Protein AF-A0A6A5RNL1-F1 (afdb_monomer)

Organism: NCBI:txid1150837

Solvent-accessible surface area (backbone atoms only — not comparable to full-atom values): 22570 Å² total; per-residue (Å²): 135,86,87,86,89,83,88,90,84,82,86,84,83,85,85,81,80,84,85,85,85,81,89,81,87,86,80,89,82,84,86,82,84,84,81,85,80,88,85,82,86,84,86,87,84,85,87,79,90,78,84,86,82,82,91,78,90,77,77,92,74,89,74,92,70,91,74,84,68,78,73,73,78,74,79,62,90,90,64,90,77,61,62,79,80,38,47,63,61,52,51,50,50,36,36,75,69,64,76,35,95,65,78,63,86,60,52,62,57,52,62,78,54,63,84,75,92,74,92,72,79,64,77,60,40,83,82,78,88,75,91,70,90,69,78,89,55,31,70,41,80,72,85,90,80,59,82,62,56,59,47,48,53,54,53,46,67,78,37,60,72,63,71,74,51,90,74,87,80,81,69,90,81,86,56,68,77,78,77,58,62,51,93,44,66,78,46,89,96,52,78,93,46,73,65,38,36,45,49,23,21,51,41,36,34,69,77,70,64,40,54,74,65,62,21,42,53,52,30,49,51,57,49,49,52,54,53,51,51,51,52,51,51,56,52,51,56,49,53,54,39,44,72,77,67,52,82,79,76,86,47,76,65,58,55,46,52,57,52,49,52,54,51,47,53,55,47,50,55,51,50,52,51,50,52,50,51,50,52,51,50,51,49,52,67,69,57,57,85,75,65,96,80,66,81,87,71,76,74,49,73,67,60,55,53,51,55,54,52,55,53,55,55,58,65,71,71,66,83,83,80,94,70,92,76,86,75,83,84,85,77,135

InterPro domains:
  IPR016939 Small ribosomal subunit protein mS23, fungi [PF13741] (129-277)
  IPR016939 Small ribosomal subunit protein mS23, fungi [PTHR37799] (77-292)

Structure (mmCIF, N/CA/C/O backbone):
data_AF-A0A6A5RNL1-F1
#
_entry.id   AF-A0A6A5RNL1-F1
#
loop_
_atom_site.group_PDB
_atom_site.id
_atom_site.type_symbol
_atom_site.label_atom_id
_atom_site.label_alt_id
_atom_site.label_comp_id
_atom_site.label_asym_id
_atom_site.label_entity_id
_atom_site.label_seq_id
_atom_site.pdbx_PDB_ins_code
_atom_site.Cartn_x
_atom_site.Cartn_y
_atom_site.Cartn_z
_atom_site.occupancy
_atom_site.B_iso_or_equiv
_atom_site.auth_seq_id
_atom_site.auth_comp_id
_atom_site.auth_asym_id
_atom_site.auth_atom_id
_atom_site.pdbx_PDB_model_num
ATOM 1 N N . MET A 1 1 ? 6.894 29.281 -70.931 1.00 40.69 1 MET A N 1
ATOM 2 C CA . MET A 1 1 ? 8.190 29.952 -71.138 1.00 40.69 1 MET A CA 1
ATOM 3 C C . MET A 1 1 ? 8.771 30.253 -69.769 1.00 40.69 1 MET A C 1
ATOM 5 O O . MET A 1 1 ? 8.117 30.938 -69.000 1.00 40.69 1 MET A O 1
ATOM 9 N N . SER A 1 2 ? 9.954 29.693 -69.518 1.00 42.28 2 SER A N 1
ATOM 10 C CA . SER A 1 2 ? 11.001 30.192 -68.614 1.00 42.28 2 SER A CA 1
ATOM 11 C C . SER A 1 2 ? 10.819 30.091 -67.090 1.00 42.28 2 SER A C 1
ATOM 13 O O . SER A 1 2 ? 10.055 30.818 -66.467 1.00 42.28 2 SER A O 1
ATOM 15 N N . ASN A 1 3 ? 11.642 29.186 -66.553 1.00 41.00 3 ASN A N 1
ATOM 16 C CA . ASN A 1 3 ? 12.144 28.979 -65.190 1.00 41.00 3 ASN A CA 1
ATOM 17 C C . ASN A 1 3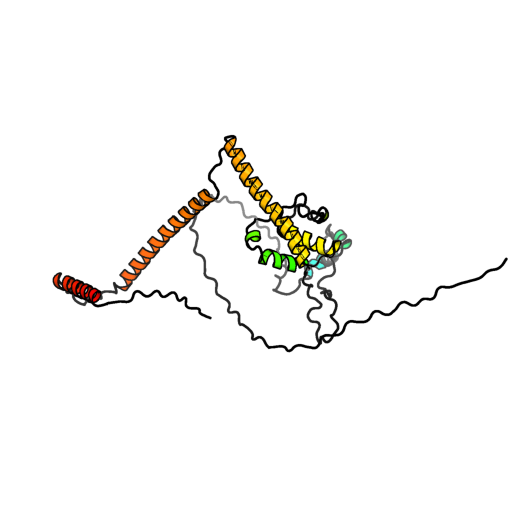 ? 12.496 30.256 -64.405 1.00 41.00 3 ASN A C 1
ATOM 19 O O . ASN A 1 3 ? 12.860 31.256 -65.019 1.00 41.00 3 ASN A O 1
ATOM 23 N N . LEU A 1 4 ? 12.567 30.142 -63.069 1.00 47.94 4 LEU A N 1
ATOM 24 C CA . LEU A 1 4 ? 13.816 30.347 -62.313 1.00 47.94 4 LEU A CA 1
ATOM 25 C C . LEU A 1 4 ? 13.730 29.788 -60.875 1.00 47.94 4 LEU A C 1
ATOM 27 O O . LEU A 1 4 ? 12.738 29.966 -60.172 1.00 47.94 4 LEU A O 1
ATOM 31 N N . ASP A 1 5 ? 14.811 29.098 -60.511 1.00 42.50 5 ASP A N 1
ATOM 32 C CA . ASP A 1 5 ? 15.130 28.390 -59.270 1.00 42.50 5 ASP A CA 1
ATOM 33 C C . ASP A 1 5 ? 15.362 29.289 -58.042 1.00 42.50 5 ASP A C 1
ATOM 35 O O . ASP A 1 5 ? 15.773 30.444 -58.158 1.00 42.50 5 ASP A O 1
ATOM 39 N N . GLY A 1 6 ? 15.235 28.692 -56.849 1.00 44.44 6 GLY A N 1
ATOM 40 C CA . GLY A 1 6 ? 15.730 29.249 -55.588 1.00 44.44 6 GLY A CA 1
ATOM 41 C C . GLY A 1 6 ? 15.724 28.236 -54.434 1.00 44.44 6 GLY A C 1
ATOM 42 O O . GLY A 1 6 ? 14.748 28.135 -53.697 1.00 44.44 6 GLY A O 1
ATOM 43 N N . SER A 1 7 ? 16.821 27.486 -54.282 1.00 51.34 7 SER A N 1
ATOM 44 C CA . SER A 1 7 ? 17.102 26.544 -53.180 1.00 51.34 7 SER A CA 1
ATOM 45 C C . SER A 1 7 ? 17.152 27.188 -51.782 1.00 51.34 7 SER A C 1
ATOM 47 O O . SER A 1 7 ? 17.671 28.297 -51.648 1.00 51.34 7 SER A O 1
ATOM 49 N N . PRO A 1 8 ? 16.792 26.452 -50.709 1.00 54.88 8 PRO A N 1
ATOM 50 C CA . PRO A 1 8 ? 17.150 26.793 -49.333 1.00 54.88 8 PRO A CA 1
ATOM 51 C C . PRO A 1 8 ? 18.382 26.002 -48.844 1.00 54.88 8 PRO A C 1
ATOM 53 O O . PRO A 1 8 ? 18.389 24.774 -48.847 1.00 54.88 8 PRO A O 1
ATOM 56 N N . ASN A 1 9 ? 19.409 26.706 -48.359 1.00 45.31 9 ASN A N 1
ATOM 57 C CA . ASN A 1 9 ? 20.513 26.141 -47.573 1.00 45.31 9 ASN A CA 1
ATOM 58 C C . ASN A 1 9 ? 20.673 26.975 -46.293 1.00 45.31 9 ASN A C 1
ATOM 60 O O . ASN A 1 9 ? 20.924 28.175 -46.365 1.00 45.31 9 ASN A O 1
ATOM 64 N N . GLY A 1 10 ? 20.508 26.346 -45.126 1.00 41.81 10 GLY A N 1
ATOM 65 C CA . GLY A 1 10 ? 20.494 27.026 -43.827 1.00 41.81 10 GLY A CA 1
ATOM 66 C C . GLY A 1 10 ? 20.733 26.080 -42.650 1.00 41.81 10 GLY A C 1
ATOM 67 O O . GLY A 1 10 ? 19.845 25.835 -41.846 1.00 41.81 10 GLY A O 1
ATOM 68 N N . THR A 1 11 ? 21.936 25.511 -42.629 1.00 48.22 11 THR A N 1
ATOM 69 C CA . THR A 1 11 ? 22.770 25.039 -41.508 1.00 48.22 11 THR A CA 1
ATOM 70 C C . THR A 1 11 ? 22.167 25.040 -40.089 1.00 48.22 11 THR A C 1
ATOM 72 O O . THR A 1 11 ? 21.957 26.088 -39.482 1.00 48.22 11 THR A O 1
ATOM 75 N N . ALA A 1 12 ? 22.019 23.845 -39.505 1.00 47.34 12 ALA A N 1
ATOM 76 C CA . ALA A 1 12 ? 21.715 23.635 -38.086 1.00 47.34 12 ALA A CA 1
ATOM 77 C C . ALA A 1 12 ? 22.986 23.723 -37.197 1.00 47.34 12 ALA A C 1
ATOM 79 O O . ALA A 1 12 ? 24.037 23.215 -37.599 1.00 47.34 12 ALA A O 1
ATOM 80 N N . PRO A 1 13 ? 22.919 24.315 -35.986 1.00 60.94 13 PRO A N 1
ATOM 81 C CA . PRO A 1 13 ? 24.065 24.436 -35.078 1.00 60.94 13 PRO A CA 1
ATOM 82 C C . PRO A 1 13 ? 24.314 23.167 -34.226 1.00 60.94 13 PRO A C 1
ATOM 84 O O . PRO A 1 13 ? 23.367 22.452 -33.888 1.00 60.94 13 PRO A O 1
ATOM 87 N N . PRO A 1 14 ? 25.572 22.881 -33.826 1.00 53.88 14 PRO A N 1
ATOM 88 C CA . PRO A 1 14 ? 25.921 21.681 -33.066 1.00 53.88 14 PRO A CA 1
ATOM 89 C C . PRO A 1 14 ? 25.628 21.810 -31.559 1.00 53.88 14 PRO A C 1
ATOM 91 O O . PRO A 1 14 ? 25.987 22.789 -30.908 1.00 53.88 14 PRO A O 1
ATOM 94 N N . LEU A 1 15 ? 25.023 20.762 -30.990 1.00 50.69 15 LEU A N 1
ATOM 95 C CA . LEU A 1 15 ? 24.757 20.608 -29.556 1.00 50.69 15 LEU A CA 1
ATOM 96 C C . LEU A 1 15 ? 26.056 20.383 -28.760 1.00 50.69 15 LEU A C 1
ATOM 98 O O . LEU A 1 15 ? 26.774 19.401 -28.963 1.00 50.69 15 LEU A O 1
ATOM 102 N N . ALA A 1 16 ? 26.327 21.285 -27.816 1.00 46.22 16 ALA A N 1
ATOM 103 C CA . ALA A 1 16 ? 27.440 21.215 -26.876 1.00 46.22 16 ALA A CA 1
ATOM 104 C C . ALA A 1 16 ? 27.257 20.087 -25.838 1.00 46.22 16 ALA A C 1
ATOM 106 O O . ALA A 1 16 ? 26.178 19.891 -25.277 1.00 46.22 16 ALA A O 1
ATOM 107 N N . ARG A 1 17 ? 28.339 19.344 -25.567 1.00 52.56 17 ARG A N 1
ATOM 108 C CA . ARG A 1 17 ? 28.410 18.278 -24.552 1.00 52.56 17 ARG A CA 1
ATOM 109 C C . ARG A 1 17 ? 28.613 18.856 -23.139 1.00 52.56 17 ARG A C 1
ATOM 111 O O . ARG A 1 17 ? 29.414 19.777 -22.996 1.00 52.56 17 ARG A O 1
ATOM 118 N N . PRO A 1 18 ? 27.999 18.278 -22.089 1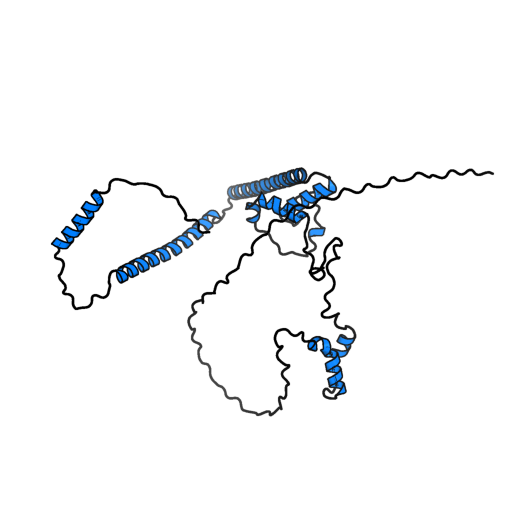.00 55.28 18 PRO A N 1
ATOM 119 C CA . PRO A 1 18 ? 28.265 18.673 -20.705 1.00 55.28 18 PRO A CA 1
ATOM 120 C C . PRO A 1 18 ? 29.603 18.113 -20.160 1.00 55.28 18 PRO A C 1
ATOM 122 O O . PRO A 1 18 ? 30.045 17.045 -20.600 1.00 55.28 18 PRO A O 1
ATOM 125 N N . PRO A 1 19 ? 30.244 18.811 -19.196 1.00 47.50 19 PRO A N 1
ATOM 126 C CA . PRO A 1 19 ? 31.567 18.475 -18.662 1.00 47.50 19 PRO A CA 1
ATOM 127 C C . PRO A 1 19 ? 31.568 17.303 -17.663 1.00 47.50 19 PRO A C 1
ATOM 129 O O . PRO A 1 19 ? 30.590 17.037 -16.965 1.00 47.50 19 PRO A O 1
ATOM 132 N N . ALA A 1 20 ? 32.705 16.603 -17.597 1.00 46.69 20 ALA A N 1
ATOM 133 C CA . ALA A 1 20 ? 32.944 15.437 -16.744 1.00 46.69 20 ALA A CA 1
ATOM 134 C C . ALA A 1 20 ? 33.246 15.813 -15.273 1.00 46.69 20 ALA A C 1
ATOM 136 O O . ALA A 1 20 ? 33.948 16.797 -15.044 1.00 46.69 20 ALA A O 1
ATOM 137 N N . PRO A 1 21 ? 32.805 15.017 -14.276 1.00 48.00 21 PRO A N 1
ATOM 138 C CA . PRO A 1 21 ? 33.182 15.221 -12.877 1.00 48.00 21 PRO A CA 1
ATOM 139 C C . PRO A 1 21 ? 34.486 14.499 -12.477 1.00 48.00 21 PRO A C 1
ATOM 141 O O . PRO A 1 21 ? 34.709 13.336 -12.824 1.00 48.00 21 PRO A O 1
ATOM 144 N N . SER A 1 22 ? 35.318 15.202 -11.700 1.00 46.28 22 SER A N 1
ATOM 145 C CA . SER A 1 22 ? 36.560 14.734 -11.057 1.00 46.28 22 SER A CA 1
ATOM 146 C C . SER A 1 22 ? 36.324 13.709 -9.925 1.00 46.28 22 SER A C 1
ATOM 148 O O . SER A 1 22 ? 35.248 13.694 -9.325 1.00 46.28 22 SER A O 1
ATOM 150 N N . PRO A 1 23 ? 37.318 12.856 -9.591 1.00 38.69 23 PRO A N 1
ATOM 151 C CA . PRO A 1 23 ? 37.147 11.731 -8.667 1.00 38.69 23 PRO A CA 1
ATOM 152 C C . PRO A 1 23 ? 37.287 12.124 -7.183 1.00 38.69 23 PRO A C 1
ATOM 154 O O . PRO A 1 23 ? 38.311 12.661 -6.763 1.00 38.69 23 PRO A O 1
ATOM 157 N N . ALA A 1 24 ? 36.282 11.785 -6.369 1.00 38.66 24 ALA A N 1
ATOM 158 C CA . ALA A 1 24 ? 36.320 11.898 -4.909 1.00 38.66 24 ALA A CA 1
ATOM 159 C C . ALA A 1 24 ? 36.854 10.611 -4.243 1.00 38.66 24 ALA A C 1
ATOM 161 O O . ALA A 1 24 ? 36.591 9.494 -4.694 1.00 38.66 24 ALA A O 1
ATOM 162 N N . ARG A 1 25 ? 37.629 10.809 -3.168 1.00 35.25 25 ARG A N 1
ATOM 163 C CA . ARG A 1 25 ? 38.398 9.822 -2.391 1.00 35.25 25 ARG A CA 1
ATOM 164 C C . ARG A 1 25 ? 37.530 8.754 -1.711 1.00 35.25 25 ARG A C 1
ATOM 166 O O . ARG A 1 25 ? 36.489 9.051 -1.137 1.00 35.25 25 ARG A O 1
ATOM 173 N N . LEU A 1 26 ? 38.033 7.520 -1.722 1.00 35.75 26 LEU A N 1
ATOM 174 C CA . LEU A 1 26 ? 37.519 6.357 -0.993 1.00 35.75 26 LEU A CA 1
ATOM 175 C C . LEU A 1 26 ? 38.097 6.313 0.433 1.00 35.75 26 LEU A C 1
ATOM 177 O O . LEU A 1 26 ? 39.314 6.363 0.596 1.00 35.75 26 LEU A O 1
ATOM 181 N N . HIS A 1 27 ? 37.236 6.135 1.439 1.00 42.19 27 HIS A N 1
ATOM 182 C CA . HIS A 1 27 ? 37.613 5.631 2.767 1.00 42.19 27 HIS A CA 1
ATOM 183 C C . HIS A 1 27 ? 37.336 4.114 2.847 1.00 42.19 27 HIS A C 1
ATOM 185 O O . HIS A 1 27 ? 36.317 3.663 2.311 1.00 42.19 27 HIS A O 1
ATOM 191 N N . PRO A 1 28 ? 38.195 3.310 3.502 1.00 37.75 28 PRO A N 1
ATOM 192 C CA . PRO A 1 28 ? 38.005 1.866 3.621 1.00 37.75 28 PRO A CA 1
ATOM 193 C C . PRO A 1 28 ? 37.014 1.517 4.746 1.00 37.75 28 PRO A C 1
ATOM 195 O O . PRO A 1 28 ? 37.122 2.027 5.858 1.00 37.75 28 PRO A O 1
ATOM 198 N N . ARG A 1 29 ? 36.055 0.621 4.467 1.00 35.84 29 ARG A N 1
ATOM 199 C CA . ARG A 1 29 ? 35.184 -0.010 5.476 1.00 35.84 29 ARG A CA 1
ATOM 200 C C . ARG A 1 29 ? 35.744 -1.382 5.867 1.00 35.84 29 ARG A C 1
ATOM 202 O O . ARG A 1 29 ? 36.061 -2.185 4.992 1.00 35.84 29 ARG A O 1
ATOM 209 N N . LEU A 1 30 ? 35.839 -1.618 7.174 1.00 38.97 30 LEU A N 1
ATOM 210 C CA . LEU A 1 30 ? 36.237 -2.876 7.816 1.00 38.97 30 LEU A CA 1
ATOM 211 C C . LEU A 1 30 ? 35.139 -3.960 7.697 1.00 38.97 30 LEU A C 1
ATOM 213 O O . LEU A 1 30 ? 33.959 -3.611 7.592 1.00 38.97 30 LEU A O 1
ATOM 217 N N . PRO A 1 31 ? 35.494 -5.261 7.724 1.00 35.09 31 PRO A N 1
ATOM 218 C CA . PRO A 1 31 ? 34.540 -6.369 7.668 1.00 35.09 31 PRO A CA 1
ATOM 219 C C . PRO A 1 31 ? 33.949 -6.700 9.050 1.00 35.09 31 PRO A C 1
ATOM 221 O O . PRO A 1 31 ? 34.679 -6.827 10.029 1.00 35.09 31 PRO A O 1
ATOM 224 N N . VAL A 1 32 ? 32.629 -6.896 9.115 1.00 36.03 32 VAL A N 1
ATOM 225 C CA . VAL A 1 32 ? 31.918 -7.399 10.304 1.00 36.03 32 VAL A CA 1
ATOM 226 C C . VAL A 1 32 ? 31.665 -8.899 10.136 1.00 36.03 32 VAL A C 1
ATOM 228 O O . VAL A 1 32 ? 30.998 -9.323 9.190 1.00 36.03 32 VAL A O 1
ATOM 231 N N . CYS A 1 33 ? 32.216 -9.693 11.057 1.00 30.95 33 CYS A N 1
ATOM 232 C CA . CYS A 1 33 ? 31.939 -11.117 11.229 1.00 30.95 33 CYS A CA 1
ATOM 233 C C . CYS A 1 33 ? 30.499 -11.332 11.714 1.00 30.95 33 CYS A C 1
ATOM 235 O O . CYS A 1 33 ? 30.085 -10.761 12.718 1.00 30.95 33 CYS A O 1
ATOM 237 N N . THR A 1 34 ? 29.750 -12.195 11.032 1.00 34.31 34 THR A N 1
ATOM 238 C CA . THR A 1 34 ? 28.447 -12.696 11.488 1.00 34.31 34 THR A CA 1
ATOM 239 C C . THR A 1 34 ? 28.652 -14.047 12.172 1.00 34.31 34 THR A C 1
ATOM 241 O O . THR A 1 34 ? 28.994 -15.034 11.527 1.00 34.31 34 THR A O 1
ATOM 244 N N . LEU A 1 35 ? 28.476 -14.080 13.495 1.00 34.28 35 LEU A N 1
ATOM 245 C CA . LEU A 1 35 ? 28.409 -15.306 14.290 1.00 34.28 35 LEU A CA 1
ATOM 246 C C . LEU A 1 35 ? 26.998 -15.899 14.186 1.00 34.28 35 LEU A C 1
ATOM 248 O O . LEU A 1 35 ? 26.003 -15.228 14.456 1.00 34.28 35 LEU A O 1
ATOM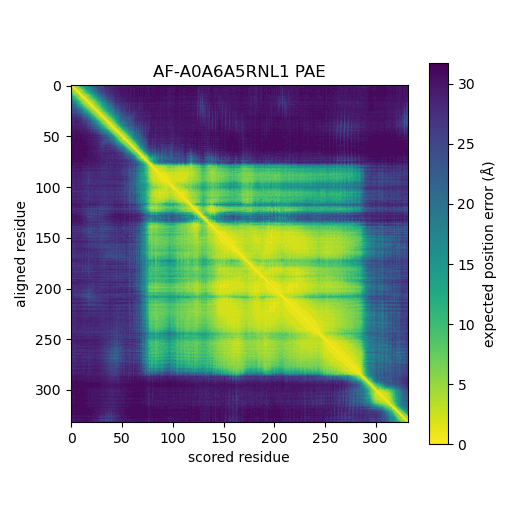 252 N N . ALA A 1 36 ? 26.931 -17.163 13.771 1.00 32.19 36 ALA A N 1
ATOM 253 C CA . ALA A 1 36 ? 25.714 -17.959 13.721 1.00 32.19 36 ALA A CA 1
ATOM 254 C C . ALA A 1 36 ? 25.245 -18.325 15.139 1.00 32.19 36 ALA A C 1
ATOM 256 O O . ALA A 1 36 ? 26.040 -18.708 15.995 1.00 32.19 36 ALA A O 1
ATOM 257 N N . ARG A 1 37 ? 23.936 -18.218 15.368 1.00 33.34 37 ARG A N 1
ATOM 258 C CA . ARG A 1 37 ? 23.261 -18.485 16.642 1.00 33.34 37 ARG A CA 1
ATOM 259 C C . ARG A 1 37 ? 22.641 -19.897 16.596 1.00 33.34 37 ARG A C 1
ATOM 261 O O . ARG A 1 37 ? 21.969 -20.194 15.608 1.00 33.34 37 ARG A O 1
ATOM 268 N N . PRO A 1 38 ? 22.849 -20.771 17.598 1.00 34.34 38 PRO A N 1
ATOM 269 C CA . PRO A 1 38 ? 22.270 -22.115 17.616 1.00 34.34 38 PRO A CA 1
ATOM 270 C C . PRO A 1 38 ? 20.786 -22.100 18.023 1.00 34.34 38 PRO A C 1
ATOM 272 O O . PRO A 1 38 ? 20.364 -21.331 18.885 1.00 34.34 38 PRO A O 1
ATOM 275 N N . SER A 1 39 ? 19.999 -22.959 17.374 1.00 34.19 39 SER A N 1
ATOM 276 C CA . SER A 1 39 ? 18.561 -23.168 17.578 1.00 34.19 39 SER A CA 1
ATOM 277 C C . SER A 1 39 ? 18.269 -24.061 18.791 1.00 34.19 39 SER A C 1
ATOM 279 O O . SER A 1 39 ? 18.835 -25.149 18.896 1.00 34.19 39 SER A O 1
ATOM 281 N N . ALA A 1 40 ? 17.348 -23.634 19.659 1.00 34.25 40 ALA A N 1
ATOM 282 C CA . ALA A 1 40 ? 16.826 -24.411 20.788 1.00 34.25 40 ALA A CA 1
ATOM 283 C C . ALA A 1 40 ? 15.677 -25.368 20.369 1.00 34.25 40 ALA A C 1
ATOM 285 O O . ALA A 1 40 ? 14.973 -25.071 19.399 1.00 34.25 40 ALA A O 1
ATOM 286 N N . PRO A 1 41 ? 15.466 -26.498 21.080 1.00 35.34 41 PRO A N 1
ATOM 287 C CA . PRO A 1 41 ? 14.445 -27.503 20.765 1.00 35.34 41 PRO A CA 1
ATOM 288 C C . PRO A 1 41 ? 13.077 -27.218 21.417 1.00 35.34 41 PRO A C 1
ATOM 290 O O . PRO A 1 41 ? 12.996 -26.737 22.544 1.00 35.34 41 PRO A O 1
ATOM 293 N N . SER A 1 42 ? 11.991 -27.555 20.711 1.00 38.16 42 SER A N 1
ATOM 294 C CA . SER A 1 42 ? 10.600 -27.449 21.187 1.00 38.16 42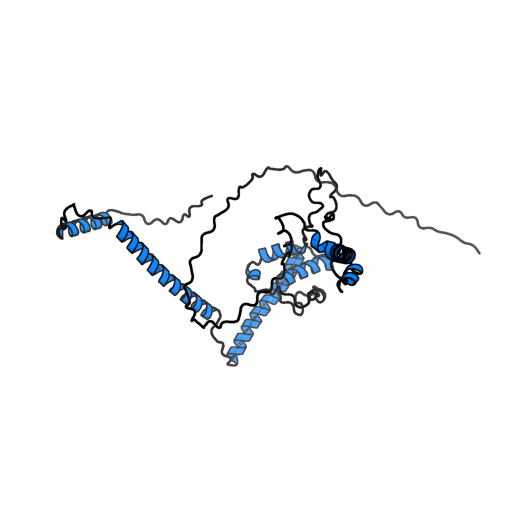 SER A CA 1
ATOM 295 C C . SER A 1 42 ? 10.160 -28.653 22.042 1.00 38.16 42 SER A C 1
ATOM 297 O O . SER A 1 42 ? 10.550 -29.780 21.728 1.00 38.16 42 SER A O 1
ATOM 299 N N . PRO A 1 43 ? 9.299 -28.460 23.065 1.00 36.34 43 PRO A N 1
ATOM 300 C CA . PRO A 1 43 ? 8.756 -29.536 23.891 1.00 36.34 43 PRO A CA 1
ATOM 301 C C . PRO A 1 43 ? 7.487 -30.179 23.294 1.00 36.34 43 PRO A C 1
ATOM 303 O O . PRO A 1 43 ? 6.820 -29.630 22.416 1.00 36.34 43 PRO A O 1
ATOM 306 N N . GLY A 1 44 ? 7.211 -31.398 23.761 1.00 33.19 44 GLY A N 1
ATOM 307 C CA . GLY A 1 44 ? 6.383 -32.408 23.109 1.00 33.19 44 GLY A CA 1
ATOM 308 C C . GLY A 1 44 ? 4.866 -32.331 23.320 1.00 33.19 44 GLY A C 1
ATOM 309 O O . GLY A 1 44 ? 4.345 -31.631 24.182 1.00 33.19 44 GLY A O 1
ATOM 310 N N . ARG A 1 45 ? 4.158 -33.119 22.501 1.00 33.12 45 ARG A N 1
ATOM 311 C CA . ARG A 1 45 ? 2.708 -33.371 22.559 1.00 33.12 45 ARG A CA 1
ATOM 312 C C . ARG A 1 45 ? 2.419 -34.778 23.107 1.00 33.12 45 ARG A C 1
ATOM 314 O O . ARG A 1 45 ? 3.157 -35.702 22.761 1.00 33.12 45 ARG A O 1
ATOM 321 N N . PRO A 1 46 ? 1.339 -34.974 23.888 1.00 36.25 46 PRO A N 1
ATOM 322 C CA . PRO A 1 46 ? 1.019 -36.261 24.490 1.00 36.25 46 PRO A CA 1
ATOM 323 C C . PRO A 1 46 ? 0.213 -37.192 23.571 1.00 36.25 46 PRO A C 1
ATOM 325 O O . PRO A 1 46 ? -0.495 -36.786 22.647 1.00 36.25 46 PRO A O 1
ATOM 328 N N . LEU A 1 47 ? 0.368 -38.477 23.882 1.00 32.69 47 LEU A N 1
ATOM 329 C CA . LEU A 1 47 ? -0.119 -39.675 23.208 1.00 32.69 47 LEU A CA 1
ATOM 330 C C . LEU A 1 47 ? -1.652 -39.771 23.174 1.00 32.69 47 LEU A C 1
ATOM 332 O O . LEU A 1 47 ? -2.313 -39.690 24.205 1.00 32.69 47 LEU A O 1
ATOM 336 N N . SER A 1 48 ? -2.211 -40.056 21.994 1.00 32.22 48 SER A N 1
ATOM 337 C CA . SER A 1 48 ? -3.600 -40.504 21.837 1.00 32.22 48 SER A CA 1
ATOM 338 C C . SER A 1 48 ? -3.651 -41.977 21.427 1.00 32.22 48 SER A C 1
ATOM 340 O O . SER A 1 48 ? -3.173 -42.381 20.368 1.00 32.22 48 SER A O 1
ATOM 342 N N . ARG A 1 49 ? -4.252 -42.752 22.331 1.00 34.19 49 ARG A N 1
ATOM 343 C CA . ARG A 1 49 ? -4.682 -44.156 22.269 1.00 34.19 49 ARG A CA 1
ATOM 344 C C . ARG A 1 49 ? -5.349 -44.487 20.919 1.00 34.19 49 ARG A C 1
ATOM 346 O O . ARG A 1 49 ? -6.391 -43.921 20.599 1.00 34.19 49 ARG A O 1
ATOM 353 N N . ARG A 1 50 ? -4.800 -45.437 20.149 1.00 31.69 50 ARG A N 1
ATOM 354 C CA . ARG A 1 50 ? -5.496 -46.066 19.008 1.00 31.69 50 ARG A CA 1
ATOM 355 C C . ARG A 1 50 ? -6.031 -47.431 19.420 1.00 31.69 50 ARG A C 1
ATOM 357 O O . ARG A 1 50 ? -5.269 -48.296 19.844 1.00 31.69 50 ARG A O 1
ATOM 364 N N . LEU A 1 51 ? -7.346 -47.586 19.278 1.00 33.69 51 LEU A N 1
ATOM 365 C CA . LEU A 1 51 ? -8.054 -48.856 19.367 1.00 33.69 51 LEU A CA 1
ATOM 366 C C . LEU A 1 51 ? -7.553 -49.841 18.304 1.00 33.69 51 LEU A C 1
ATOM 368 O O . LEU A 1 51 ? -7.306 -49.476 17.154 1.00 33.69 51 LEU A O 1
ATOM 372 N N . ALA A 1 52 ? -7.461 -51.097 18.728 1.00 32.97 52 ALA A N 1
ATOM 373 C CA . ALA A 1 52 ? -7.222 -52.267 17.906 1.00 32.97 52 ALA A CA 1
ATOM 374 C C . ALA A 1 52 ? -8.423 -52.572 16.999 1.00 32.97 52 ALA A C 1
ATOM 376 O O . ALA A 1 52 ? -9.568 -52.515 17.444 1.00 32.97 52 ALA A O 1
ATOM 377 N N . GLN A 1 53 ? -8.144 -52.980 15.760 1.00 33.66 53 GLN A N 1
ATOM 378 C CA . GLN A 1 53 ? -9.062 -53.752 14.923 1.00 33.66 53 GLN A CA 1
ATOM 379 C C . GLN A 1 53 ? -8.288 -54.833 14.147 1.00 33.66 53 GLN A C 1
ATOM 381 O O . GLN A 1 53 ? -7.077 -54.695 13.947 1.00 33.66 53 GLN A O 1
ATOM 386 N N . PRO A 1 54 ? -8.951 -55.955 13.812 1.00 35.19 54 PRO A N 1
ATOM 387 C CA . PRO A 1 54 ? -8.320 -57.265 13.758 1.00 35.19 54 PRO A CA 1
ATOM 388 C C . PRO A 1 54 ? -7.742 -57.630 12.390 1.00 35.19 54 PRO A C 1
ATOM 390 O O . PRO A 1 54 ? -8.176 -57.176 11.334 1.00 35.19 54 PRO A O 1
ATOM 393 N N . ARG A 1 55 ? -6.763 -58.534 12.462 1.00 33.50 55 ARG A N 1
ATOM 394 C CA . ARG A 1 55 ? -6.158 -59.257 11.347 1.00 33.50 55 ARG A CA 1
ATOM 395 C C . ARG A 1 55 ? -7.207 -60.105 10.633 1.00 33.50 55 ARG A C 1
ATOM 397 O O . ARG A 1 55 ? -7.850 -60.935 11.268 1.00 33.50 55 ARG A O 1
ATOM 404 N N . THR A 1 56 ? -7.291 -59.964 9.316 1.00 33.00 56 THR A N 1
ATOM 405 C CA . THR A 1 56 ? -7.772 -61.037 8.447 1.00 33.00 56 THR A CA 1
ATOM 406 C C . THR A 1 56 ? -6.688 -61.401 7.448 1.00 33.00 56 THR A C 1
ATOM 408 O O . THR A 1 56 ? -6.023 -60.562 6.842 1.00 33.00 56 THR A O 1
ATOM 411 N N . ASP A 1 57 ? -6.476 -62.704 7.419 1.00 33.44 57 ASP A N 1
ATOM 412 C CA . ASP A 1 57 ? -5.513 -63.469 6.663 1.00 33.44 57 ASP A CA 1
ATOM 413 C C . ASP A 1 57 ? -5.900 -63.444 5.177 1.00 33.44 57 ASP A C 1
ATOM 415 O O . ASP A 1 57 ? -7.045 -63.727 4.823 1.00 33.44 57 ASP A O 1
ATOM 419 N N . CYS A 1 58 ? -4.963 -63.107 4.293 1.00 30.97 58 CYS A N 1
ATOM 420 C CA . CYS A 1 58 ? -5.137 -63.344 2.864 1.00 30.97 58 CYS A CA 1
ATOM 421 C C . CYS A 1 58 ? -3.808 -63.762 2.241 1.00 30.97 58 CYS A C 1
ATOM 423 O O . CYS A 1 58 ? -2.963 -62.953 1.866 1.00 30.97 58 CYS A O 1
ATOM 425 N N . SER A 1 59 ? -3.652 -65.083 2.218 1.00 33.31 59 SER A N 1
ATOM 426 C CA . SER A 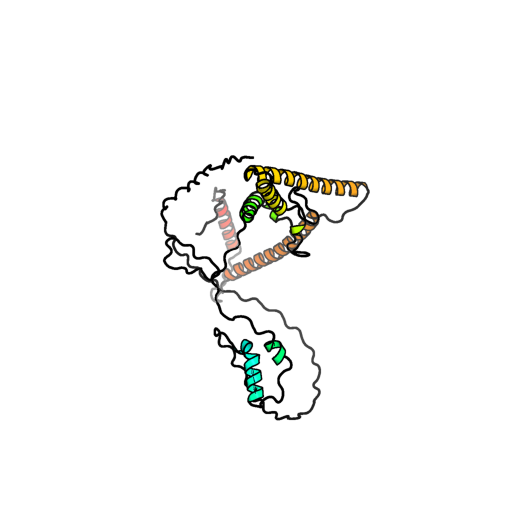1 59 ? -2.838 -65.919 1.342 1.00 33.31 59 SER A CA 1
ATOM 427 C C . SER A 1 59 ? -1.640 -65.270 0.641 1.00 33.31 59 SER A C 1
ATOM 429 O O . SER A 1 59 ? -1.764 -64.539 -0.345 1.00 33.31 59 SER A O 1
ATOM 431 N N . ARG A 1 60 ? -0.460 -65.749 1.045 1.00 38.94 60 ARG A N 1
ATOM 432 C CA . ARG A 1 60 ? 0.707 -65.913 0.177 1.00 38.94 60 ARG A CA 1
ATOM 433 C C . ARG A 1 60 ? 0.290 -66.421 -1.205 1.00 38.94 60 ARG A C 1
ATOM 435 O O . ARG A 1 60 ? -0.141 -67.563 -1.349 1.00 38.94 60 ARG A O 1
ATOM 442 N N . ARG A 1 61 ? 0.553 -65.623 -2.235 1.00 32.75 61 ARG A N 1
ATOM 443 C CA . ARG A 1 61 ? 0.880 -66.144 -3.560 1.00 32.75 61 ARG A CA 1
ATOM 444 C C . ARG A 1 61 ? 2.134 -65.426 -4.035 1.00 32.75 61 ARG A C 1
ATOM 446 O O . ARG A 1 61 ? 2.109 -64.251 -4.385 1.00 32.75 61 ARG A O 1
ATOM 453 N N . ALA A 1 62 ? 3.245 -66.145 -3.922 1.00 37.78 62 ALA A N 1
ATOM 454 C CA . ALA A 1 62 ? 4.540 -65.743 -4.425 1.00 37.78 62 ALA A CA 1
ATOM 455 C C . ALA A 1 62 ? 4.437 -65.536 -5.939 1.00 37.78 62 ALA A C 1
ATOM 457 O O . ALA A 1 62 ? 4.221 -66.487 -6.685 1.00 37.78 62 ALA A O 1
ATOM 458 N N . TRP A 1 63 ? 4.606 -64.293 -6.376 1.00 31.34 63 TRP A N 1
ATOM 459 C CA . TRP A 1 63 ? 5.012 -63.991 -7.737 1.00 31.34 63 TRP A CA 1
ATOM 460 C C . TRP A 1 63 ? 6.482 -63.609 -7.671 1.00 31.34 63 TRP A C 1
ATOM 462 O O . TRP A 1 63 ? 6.848 -62.500 -7.288 1.00 31.34 63 TRP A O 1
ATOM 472 N N . HIS A 1 64 ? 7.333 -64.576 -8.004 1.00 39.12 64 HIS A N 1
ATOM 473 C CA . HIS A 1 64 ? 8.674 -64.279 -8.468 1.00 39.12 64 HIS A CA 1
ATOM 474 C C . HIS A 1 64 ? 8.535 -63.510 -9.783 1.00 39.12 64 HIS A C 1
ATOM 476 O O . HIS A 1 64 ? 8.300 -64.092 -10.836 1.00 39.12 64 HIS A O 1
ATOM 482 N N . SER A 1 65 ? 8.657 -62.190 -9.712 1.00 33.84 65 SER A N 1
ATOM 483 C CA . SER A 1 65 ? 8.932 -61.352 -10.872 1.00 33.84 65 SER A CA 1
ATOM 484 C C . SER A 1 65 ? 10.209 -60.583 -10.582 1.00 33.84 65 SER A C 1
ATOM 486 O O . SER A 1 65 ? 10.232 -59.676 -9.751 1.00 33.84 65 SER A O 1
ATOM 488 N N . ASP A 1 66 ? 11.266 -61.036 -11.245 1.00 35.53 66 ASP A N 1
ATOM 489 C CA . ASP A 1 66 ? 12.619 -60.502 -11.304 1.00 35.53 66 ASP A CA 1
ATOM 490 C C . ASP A 1 66 ? 12.622 -58.963 -11.375 1.00 35.53 66 ASP A C 1
ATOM 492 O O . ASP A 1 66 ? 12.426 -58.346 -12.423 1.00 35.53 66 ASP A O 1
ATOM 496 N N . SER A 1 67 ? 12.798 -58.315 -10.222 1.00 37.72 67 SER A N 1
ATOM 497 C CA . SER A 1 67 ? 12.904 -56.866 -10.117 1.00 37.72 67 SER A CA 1
ATOM 498 C C . SER A 1 67 ? 14.364 -56.439 -10.226 1.00 37.72 67 SER A C 1
ATOM 500 O O . SER A 1 67 ? 14.916 -55.841 -9.304 1.00 37.72 67 SER A O 1
ATOM 502 N N . ARG A 1 68 ? 14.991 -56.642 -11.389 1.00 35.84 68 ARG A N 1
ATOM 503 C CA . ARG A 1 68 ? 16.115 -55.780 -11.800 1.00 35.84 68 ARG A CA 1
ATOM 504 C C . ARG A 1 68 ? 15.568 -54.462 -12.332 1.00 35.84 68 ARG A C 1
ATOM 506 O O . ARG A 1 68 ? 15.793 -54.076 -13.475 1.00 35.84 68 ARG A O 1
ATOM 513 N N . ARG A 1 69 ? 14.821 -53.750 -11.487 1.00 38.75 69 ARG A N 1
ATOM 514 C CA . ARG A 1 69 ? 14.536 -52.340 -11.718 1.00 38.75 69 ARG A CA 1
ATOM 515 C C . ARG A 1 69 ? 15.807 -51.623 -11.289 1.00 38.75 69 ARG A C 1
ATOM 517 O O . ARG A 1 69 ? 16.059 -51.476 -10.100 1.00 38.75 69 ARG A O 1
ATOM 524 N N . SER A 1 70 ? 16.647 -51.271 -12.258 1.00 39.22 70 SER A N 1
ATOM 525 C CA . SER A 1 70 ? 17.747 -50.340 -12.043 1.00 39.22 70 SER A CA 1
ATOM 526 C C . SER A 1 70 ? 17.156 -49.082 -11.416 1.00 39.22 70 SER A C 1
ATOM 528 O O . SER A 1 70 ? 16.488 -48.301 -12.097 1.00 39.22 70 SER A O 1
ATOM 530 N N . THR A 1 71 ? 17.329 -48.915 -10.110 1.00 43.97 71 THR A N 1
ATOM 531 C CA . THR A 1 71 ? 17.076 -47.647 -9.440 1.00 43.97 71 THR A CA 1
ATOM 532 C C . THR A 1 71 ? 17.931 -46.618 -10.179 1.00 43.97 71 THR A C 1
ATOM 534 O O . THR A 1 71 ? 19.140 -46.845 -10.306 1.00 43.97 71 THR A O 1
ATOM 537 N N . PRO A 1 72 ? 17.361 -45.540 -10.751 1.00 55.38 72 PRO A N 1
ATOM 538 C CA . PRO A 1 72 ? 18.199 -44.478 -11.284 1.00 55.38 72 PRO A CA 1
ATOM 539 C C . PRO A 1 72 ? 19.121 -44.018 -10.148 1.00 55.38 72 PRO A C 1
ATOM 541 O O . PRO A 1 72 ? 18.658 -43.939 -9.005 1.00 55.38 72 PRO A O 1
ATOM 544 N N . PRO A 1 73 ? 20.417 -43.778 -10.416 1.00 52.22 73 PRO A N 1
ATOM 545 C CA . PRO A 1 73 ? 21.334 -43.343 -9.376 1.00 52.22 73 PRO A CA 1
ATOM 546 C C . PRO A 1 73 ? 20.742 -42.102 -8.715 1.00 52.22 73 PRO A C 1
ATOM 548 O O . PRO A 1 73 ? 20.434 -41.122 -9.402 1.00 52.22 73 PRO A O 1
ATOM 551 N N . SER A 1 74 ? 20.543 -42.169 -7.395 1.00 50.38 74 SER A N 1
ATOM 552 C CA . SER A 1 74 ? 20.159 -41.014 -6.591 1.00 50.38 74 SER A CA 1
ATOM 553 C C . SER A 1 74 ? 21.058 -39.847 -6.991 1.00 50.38 74 SER A C 1
ATOM 555 O O . SER A 1 74 ? 22.278 -40.038 -7.055 1.00 50.38 74 SER A O 1
ATOM 557 N N . PRO A 1 75 ? 20.502 -38.669 -7.321 1.00 53.59 75 PRO A N 1
ATOM 558 C CA . PRO A 1 75 ? 21.314 -37.552 -7.760 1.00 53.59 75 PRO A CA 1
ATOM 559 C C . PRO A 1 75 ? 22.295 -37.208 -6.641 1.00 53.59 75 PRO A C 1
ATOM 561 O O . PRO A 1 75 ? 21.914 -36.693 -5.592 1.00 53.59 75 PRO A O 1
ATOM 564 N N . ALA A 1 76 ? 23.570 -37.522 -6.868 1.00 48.50 76 ALA A N 1
ATOM 565 C CA . ALA A 1 76 ? 24.661 -36.977 -6.087 1.00 48.50 76 ALA A CA 1
ATOM 566 C C . ALA A 1 76 ? 24.492 -35.453 -6.090 1.00 48.50 76 ALA A C 1
ATOM 568 O O . ALA A 1 76 ? 24.376 -34.847 -7.162 1.00 48.50 76 ALA A O 1
ATOM 569 N N . MET A 1 77 ? 24.412 -34.852 -4.900 1.00 55.81 77 MET A N 1
ATOM 570 C CA . MET A 1 77 ? 24.243 -33.409 -4.732 1.00 55.81 77 MET A CA 1
ATOM 571 C C . MET A 1 77 ? 25.185 -32.643 -5.679 1.00 55.81 77 MET A C 1
ATOM 573 O O . MET A 1 77 ? 26.402 -32.796 -5.611 1.00 55.81 77 MET A O 1
ATOM 577 N N . GLY A 1 78 ? 24.619 -31.826 -6.575 1.00 64.12 78 GLY A N 1
ATOM 578 C CA . GLY A 1 78 ? 25.364 -30.809 -7.327 1.00 64.12 78 GLY A CA 1
ATOM 579 C C . GLY A 1 78 ? 25.778 -31.115 -8.774 1.00 64.12 78 GLY A C 1
ATOM 580 O O . GLY A 1 78 ? 26.436 -30.267 -9.375 1.00 64.12 78 GLY A O 1
ATOM 581 N N . ARG A 1 79 ? 25.406 -32.250 -9.388 1.00 78.62 79 ARG A N 1
ATOM 582 C CA . ARG A 1 79 ? 25.613 -32.469 -10.842 1.00 78.62 79 ARG A CA 1
ATOM 583 C C . ARG A 1 79 ? 24.307 -32.304 -11.624 1.00 78.62 79 ARG A C 1
ATOM 585 O O . ARG A 1 79 ? 23.282 -32.859 -11.241 1.00 78.62 79 ARG A O 1
ATOM 592 N N . TYR A 1 80 ? 24.343 -31.566 -12.737 1.00 80.38 80 TYR A N 1
ATOM 593 C CA . TYR A 1 80 ? 23.187 -31.424 -13.630 1.00 80.38 80 TYR A CA 1
ATOM 594 C C . TYR A 1 80 ? 22.855 -32.775 -14.284 1.00 80.38 80 TYR A C 1
ATOM 596 O O . TYR A 1 80 ? 23.657 -33.311 -15.050 1.00 80.38 80 TYR A O 1
ATOM 604 N N . SER A 1 81 ? 21.676 -33.332 -13.996 1.00 85.44 81 SER A N 1
ATOM 605 C CA . SER A 1 81 ? 21.176 -34.531 -14.678 1.00 85.44 81 SER A CA 1
ATOM 606 C C . SER A 1 81 ? 20.548 -34.141 -16.016 1.00 85.44 81 SER A C 1
ATOM 608 O O . SER A 1 81 ? 19.519 -33.473 -16.048 1.00 85.44 81 SER A O 1
ATOM 610 N N . LEU A 1 82 ? 21.157 -34.566 -17.127 1.00 84.88 82 LEU A N 1
ATOM 611 C CA . LEU A 1 82 ? 20.618 -34.369 -18.483 1.00 84.88 82 LEU A CA 1
ATOM 612 C C . LEU A 1 82 ? 19.676 -35.505 -18.920 1.00 84.88 82 LEU A C 1
ATOM 614 O O . LEU A 1 82 ? 19.177 -35.492 -20.045 1.00 84.88 82 LEU A O 1
ATOM 618 N N . ALA A 1 83 ? 19.431 -36.493 -18.052 1.00 87.81 83 ALA A N 1
ATOM 619 C CA . ALA A 1 83 ? 18.532 -37.609 -18.341 1.00 87.81 83 ALA A CA 1
ATOM 620 C C . ALA A 1 83 ? 17.095 -37.157 -18.688 1.00 87.81 83 ALA A C 1
ATOM 622 O O . ALA A 1 83 ? 16.569 -37.670 -19.673 1.00 87.81 83 ALA A O 1
ATOM 623 N N . PRO A 1 84 ? 16.487 -36.160 -18.002 1.00 87.75 84 PRO A N 1
ATOM 624 C CA . PRO A 1 84 ? 15.142 -35.680 -18.342 1.00 87.75 84 PRO A CA 1
ATOM 625 C C . PRO A 1 84 ? 15.038 -35.045 -19.737 1.00 87.75 84 PRO A C 1
ATOM 627 O O . PRO A 1 84 ? 14.013 -35.165 -20.395 1.00 87.75 84 PRO A O 1
ATOM 630 N N . LEU A 1 85 ? 16.108 -34.410 -20.226 1.00 87.38 85 LEU A N 1
ATOM 631 C CA . LEU A 1 85 ? 16.140 -33.781 -21.556 1.00 87.38 85 LEU A CA 1
ATOM 632 C C . LEU A 1 85 ? 16.348 -34.804 -22.678 1.00 87.38 85 LEU A C 1
ATOM 634 O O . LEU A 1 85 ? 15.974 -34.576 -23.824 1.00 87.38 85 LEU A O 1
ATOM 638 N N . ARG A 1 86 ? 16.957 -35.948 -22.353 1.00 89.56 86 ARG A N 1
ATOM 639 C CA . ARG A 1 86 ? 17.288 -37.019 -23.303 1.00 89.56 86 ARG A CA 1
ATOM 640 C C . ARG A 1 86 ? 16.230 -38.120 -23.357 1.00 89.56 86 ARG A C 1
ATOM 642 O O . ARG A 1 86 ? 16.453 -39.140 -23.996 1.00 89.56 86 ARG A O 1
ATOM 649 N N . VAL A 1 87 ? 15.062 -37.916 -22.747 1.00 91.88 87 VAL A N 1
ATOM 650 C CA . VAL A 1 87 ? 13.982 -38.914 -22.670 1.00 91.88 87 VAL A CA 1
ATOM 651 C C . VAL A 1 87 ? 13.587 -39.442 -24.058 1.00 91.88 87 VAL A C 1
ATOM 653 O O . VAL A 1 87 ? 13.500 -40.657 -24.250 1.00 91.88 87 VAL A O 1
ATOM 656 N N . ARG A 1 88 ? 13.480 -38.564 -25.066 1.00 92.06 88 ARG A N 1
ATOM 657 C CA . ARG A 1 88 ? 13.189 -38.961 -26.455 1.00 92.06 88 ARG A CA 1
ATOM 658 C C . ARG A 1 88 ? 14.282 -39.846 -27.061 1.00 92.06 88 ARG A C 1
ATOM 660 O O . ARG A 1 88 ? 13.972 -40.893 -27.623 1.00 92.06 88 ARG A O 1
ATOM 667 N N . SER A 1 89 ? 15.555 -39.463 -26.930 1.00 91.56 89 SER A N 1
ATOM 668 C CA . SER A 1 89 ? 16.661 -40.258 -27.482 1.00 91.56 89 SER A CA 1
ATOM 669 C C . SER A 1 89 ? 16.834 -41.586 -26.746 1.00 91.56 89 SER A C 1
ATOM 671 O O . SER A 1 89 ? 17.115 -42.597 -27.382 1.00 91.56 89 SER A O 1
ATOM 673 N N . THR A 1 90 ? 16.583 -41.621 -25.434 1.00 93.75 90 THR A N 1
ATOM 674 C CA . THR A 1 90 ? 16.586 -42.869 -24.662 1.00 93.75 90 THR A CA 1
ATOM 675 C C . THR A 1 90 ? 15.433 -43.794 -25.043 1.00 93.75 90 THR A C 1
ATOM 677 O O . THR A 1 90 ? 15.653 -44.993 -25.173 1.00 93.75 90 THR A O 1
ATOM 680 N N . ALA A 1 91 ? 14.227 -43.266 -25.283 1.00 93.00 91 ALA A N 1
ATOM 681 C CA . ALA A 1 91 ? 13.090 -44.068 -25.731 1.00 93.00 91 ALA A CA 1
ATOM 682 C C . ALA A 1 91 ? 13.333 -44.653 -27.127 1.00 93.00 91 ALA A C 1
ATOM 684 O O . ALA A 1 91 ? 13.085 -45.838 -27.338 1.00 93.00 91 ALA A O 1
ATOM 685 N N . LYS A 1 92 ? 13.908 -43.857 -28.042 1.00 94.31 92 LYS A N 1
ATOM 686 C CA . LYS A 1 92 ? 14.344 -44.348 -29.354 1.00 94.31 92 LYS A CA 1
ATOM 687 C C . LYS A 1 92 ? 15.364 -45.479 -29.212 1.00 94.31 92 LYS A C 1
ATOM 689 O O . LYS A 1 92 ? 15.176 -46.542 -29.782 1.00 94.31 92 LYS A O 1
ATOM 694 N N . ALA A 1 93 ? 16.382 -45.290 -28.371 1.00 94.56 93 ALA A N 1
ATOM 695 C CA . ALA A 1 93 ? 17.408 -46.303 -28.135 1.00 94.56 93 ALA A CA 1
ATOM 696 C C . ALA A 1 93 ? 16.848 -47.606 -27.529 1.00 94.56 93 ALA A C 1
ATOM 698 O O . ALA A 1 93 ? 17.321 -48.688 -27.866 1.00 94.56 93 ALA A O 1
ATOM 699 N N . LEU A 1 94 ? 15.841 -47.532 -26.648 1.00 94.94 94 LEU A N 1
ATOM 700 C CA . LEU A 1 94 ? 15.173 -48.717 -26.092 1.00 94.94 94 LEU A CA 1
ATOM 701 C C . LEU A 1 94 ? 14.344 -49.470 -27.140 1.00 94.94 94 LEU A C 1
ATOM 703 O O . LEU A 1 94 ? 14.322 -50.704 -27.120 1.00 94.94 94 LEU A O 1
ATOM 707 N N . PHE A 1 95 ? 13.700 -48.738 -28.049 1.00 94.31 95 PHE A N 1
ATOM 708 C CA . PHE A 1 95 ? 12.972 -49.311 -29.176 1.00 94.31 95 PHE A CA 1
ATOM 709 C C . PHE A 1 95 ? 13.921 -49.960 -30.191 1.00 94.31 95 PHE A C 1
ATOM 711 O O . PHE A 1 95 ? 13.738 -51.126 -30.533 1.00 94.31 95 PHE A O 1
ATOM 718 N N . ASP A 1 96 ? 14.991 -49.263 -30.582 1.00 95.50 96 ASP A N 1
ATOM 719 C CA . ASP A 1 96 ? 16.012 -49.769 -31.509 1.00 95.50 96 ASP A CA 1
ATOM 720 C C . ASP A 1 96 ? 16.704 -51.029 -30.949 1.00 95.50 96 ASP A C 1
ATOM 722 O O . ASP A 1 96 ? 16.938 -52.000 -31.668 1.00 95.50 96 ASP A O 1
ATOM 726 N N . ALA A 1 97 ? 16.958 -51.063 -29.633 1.00 95.31 97 ALA A N 1
ATOM 727 C CA . ALA A 1 97 ? 17.489 -52.228 -28.919 1.00 95.31 97 ALA A CA 1
ATOM 728 C C . ALA A 1 97 ? 16.451 -53.342 -28.673 1.00 95.31 97 ALA A C 1
ATOM 730 O O . ALA A 1 97 ? 16.755 -54.313 -27.976 1.00 95.31 97 ALA A O 1
ATOM 731 N N . LYS A 1 98 ? 15.224 -53.199 -29.195 1.00 92.88 98 LYS A N 1
ATOM 732 C CA . LYS A 1 98 ? 14.099 -54.138 -29.052 1.00 92.88 98 LYS A CA 1
ATOM 733 C C . LYS A 1 98 ? 13.741 -54.474 -27.597 1.00 92.88 98 LYS A C 1
ATOM 735 O O . LYS A 1 98 ? 13.169 -55.526 -27.324 1.00 92.88 98 LYS A O 1
ATOM 740 N N . ARG A 1 99 ? 14.058 -53.584 -26.646 1.00 93.12 99 ARG A N 1
ATOM 741 C CA . ARG A 1 99 ? 13.646 -53.713 -25.233 1.00 93.12 99 ARG A CA 1
ATOM 742 C C . ARG A 1 99 ? 12.192 -53.301 -25.026 1.00 93.12 99 ARG A C 1
ATOM 744 O O . ARG A 1 99 ? 11.547 -53.771 -24.095 1.00 93.12 99 ARG A O 1
ATOM 751 N N . THR A 1 100 ? 11.687 -52.427 -25.892 1.00 90.25 100 THR A N 1
ATOM 752 C CA . THR A 1 100 ? 10.287 -51.995 -25.943 1.00 90.25 100 THR A CA 1
ATOM 753 C C . THR A 1 100 ? 9.723 -52.282 -27.329 1.00 90.25 100 THR A C 1
ATOM 755 O O . THR A 1 100 ? 10.332 -51.892 -28.321 1.00 90.25 100 THR A O 1
ATOM 758 N N . ALA A 1 101 ? 8.567 -52.948 -27.397 1.00 91.12 101 ALA A N 1
ATOM 759 C CA . ALA A 1 101 ? 7.966 -53.394 -28.658 1.00 91.12 101 ALA A CA 1
ATOM 760 C C . ALA A 1 101 ? 7.372 -52.255 -29.504 1.00 91.12 101 ALA A C 1
ATOM 762 O O . ALA A 1 101 ? 7.285 -52.374 -30.721 1.00 91.12 101 ALA A O 1
ATOM 763 N N . THR A 1 102 ? 6.966 -51.155 -28.872 1.00 93.19 102 THR A N 1
ATOM 764 C CA . THR A 1 102 ? 6.332 -50.002 -29.523 1.00 93.19 102 THR A CA 1
ATOM 765 C C . THR A 1 102 ? 6.924 -48.709 -28.980 1.00 93.19 102 THR A C 1
ATOM 767 O O . THR A 1 102 ? 7.300 -48.648 -27.804 1.00 93.19 102 THR A O 1
ATOM 770 N N . LEU A 1 103 ? 6.985 -47.660 -29.806 1.00 93.44 103 LEU A N 1
ATOM 771 C CA . LEU A 1 103 ? 7.344 -46.334 -29.308 1.00 93.44 103 LEU A CA 1
ATOM 772 C C . LEU A 1 103 ? 6.225 -45.795 -28.400 1.00 93.44 103 LEU A C 1
ATOM 774 O O . LEU A 1 103 ? 5.047 -46.082 -28.629 1.00 93.44 103 LEU A O 1
ATOM 778 N N . PRO A 1 104 ? 6.570 -45.016 -27.363 1.00 92.94 104 PRO A N 1
ATOM 779 C CA . PRO A 1 104 ? 5.576 -44.319 -26.560 1.00 92.94 104 PRO A CA 1
ATOM 780 C C . PRO A 1 104 ? 4.776 -43.312 -27.396 1.00 92.94 104 PRO A C 1
ATOM 782 O O . PRO A 1 104 ? 5.346 -42.619 -28.231 1.00 92.94 104 PRO A O 1
ATOM 785 N N . GLN A 1 105 ? 3.485 -43.152 -27.097 1.00 92.88 105 GLN A N 1
ATOM 786 C CA . GLN A 1 105 ? 2.593 -42.221 -27.811 1.00 92.88 105 GLN A CA 1
ATOM 787 C C . GLN A 1 105 ? 3.079 -40.759 -27.780 1.00 92.88 105 GLN A C 1
ATOM 789 O O . GLN A 1 105 ? 2.820 -39.996 -28.702 1.00 92.88 105 GLN A O 1
ATOM 794 N N . TRP A 1 106 ? 3.813 -40.360 -26.735 1.00 93.31 106 TRP A N 1
ATOM 795 C CA . TRP A 1 106 ? 4.367 -39.007 -26.607 1.00 93.31 106 TRP A CA 1
ATOM 796 C C . TRP A 1 106 ? 5.641 -38.774 -27.438 1.00 93.31 106 TRP A C 1
ATOM 798 O O . TRP A 1 106 ? 6.122 -37.645 -27.498 1.00 93.31 106 TRP A O 1
ATOM 808 N N . TYR A 1 107 ? 6.222 -39.810 -28.053 1.00 93.31 107 TYR A N 1
ATOM 809 C CA . TYR A 1 107 ? 7.505 -39.711 -28.755 1.00 93.31 107 TYR A CA 1
ATOM 810 C C . TYR A 1 107 ? 7.469 -38.738 -29.941 1.00 93.31 107 TYR A C 1
ATOM 812 O O . TYR A 1 107 ? 8.407 -37.951 -30.108 1.00 93.31 107 TYR A O 1
ATOM 820 N N . ASP A 1 108 ? 6.391 -38.787 -30.726 1.00 92.25 108 ASP A N 1
ATOM 821 C CA . ASP A 1 108 ? 6.193 -37.913 -31.885 1.00 92.25 108 ASP A CA 1
ATOM 822 C C . ASP A 1 108 ? 5.967 -36.464 -31.427 1.00 92.25 108 ASP A C 1
ATOM 824 O O . ASP A 1 108 ? 6.658 -35.560 -31.888 1.00 92.25 108 ASP A O 1
ATOM 828 N N . ILE A 1 109 ? 5.152 -36.263 -30.383 1.00 93.31 109 ILE A N 1
ATOM 829 C CA . ILE A 1 109 ? 4.852 -34.947 -29.787 1.00 93.31 109 ILE A CA 1
ATOM 830 C C . ILE A 1 109 ? 6.120 -34.242 -29.277 1.00 93.31 109 ILE A C 1
ATOM 832 O O . ILE A 1 109 ? 6.342 -33.063 -29.546 1.00 93.31 109 ILE A O 1
ATOM 836 N N . VAL A 1 110 ? 6.989 -34.960 -28.553 1.00 92.81 110 VAL A N 1
ATOM 837 C CA . VAL A 1 110 ? 8.283 -34.416 -28.080 1.00 92.81 110 VAL A CA 1
ATOM 838 C C . VAL A 1 110 ? 9.246 -34.171 -29.248 1.00 92.81 110 VAL A C 1
ATOM 840 O O . VAL A 1 110 ? 10.250 -33.470 -29.112 1.00 92.81 110 VAL A O 1
ATOM 843 N N . GLY A 1 111 ? 8.976 -34.770 -30.406 1.00 89.38 111 GLY A N 1
ATOM 844 C CA . GLY A 1 111 ? 9.706 -34.496 -31.627 1.00 89.38 111 GLY A CA 1
ATOM 845 C C . GLY A 1 111 ? 9.309 -33.225 -32.338 1.00 89.38 111 GLY A C 1
ATOM 846 O O . GLY A 1 111 ? 10.200 -32.520 -32.809 1.00 89.38 111 GLY A O 1
ATOM 847 N N . ASP A 1 112 ? 8.016 -32.939 -32.350 1.00 94.75 112 ASP A N 1
ATOM 848 C CA . ASP A 1 112 ? 7.457 -31.724 -32.929 1.00 94.75 112 ASP A CA 1
ATOM 849 C C . ASP A 1 112 ? 7.749 -30.500 -32.050 1.00 94.75 112 ASP A C 1
ATOM 851 O O . ASP A 1 112 ? 7.963 -29.398 -32.555 1.00 94.75 112 ASP A O 1
ATOM 855 N N . ILE A 1 113 ? 7.822 -30.701 -30.729 1.00 92.81 113 ILE A N 1
ATOM 856 C CA . ILE A 1 113 ? 8.127 -29.660 -29.743 1.00 92.81 113 ILE A CA 1
ATOM 857 C C . ILE A 1 113 ? 9.424 -30.031 -29.005 1.00 92.81 113 ILE A C 1
ATOM 859 O O . ILE A 1 113 ? 9.377 -30.617 -27.916 1.00 92.81 113 ILE A O 1
ATOM 863 N N . PRO A 1 114 ? 10.605 -29.721 -29.574 1.00 88.19 114 PRO A N 1
ATOM 864 C CA . PRO A 1 114 ? 11.868 -29.981 -28.898 1.00 88.19 114 PRO A CA 1
ATOM 865 C C . PRO A 1 114 ? 11.999 -29.125 -27.630 1.00 88.19 114 PRO A C 1
ATOM 867 O O . PRO A 1 114 ? 11.506 -27.999 -27.555 1.00 88.19 114 PRO A O 1
ATOM 870 N N . ALA A 1 115 ? 12.705 -29.647 -26.624 1.00 87.62 115 ALA A N 1
ATOM 871 C CA . ALA A 1 115 ? 13.031 -28.880 -25.424 1.00 87.62 115 ALA A CA 1
ATOM 872 C C . ALA A 1 115 ? 13.907 -27.654 -25.766 1.00 87.62 115 ALA A C 1
ATOM 874 O O . ALA A 1 115 ? 14.755 -27.721 -26.656 1.00 87.62 115 ALA A O 1
ATOM 875 N N . GLY A 1 116 ? 13.717 -26.548 -25.037 1.00 86.81 116 GLY A N 1
ATOM 876 C CA . GLY A 1 116 ? 14.491 -25.314 -25.218 1.00 86.81 116 GLY A CA 1
ATOM 877 C C . GLY A 1 116 ? 15.976 -25.444 -24.848 1.00 86.81 116 GLY A C 1
ATOM 878 O O . GLY A 1 116 ? 16.402 -26.427 -24.240 1.00 86.81 116 GLY A O 1
ATOM 879 N N . GLU A 1 117 ? 16.767 -24.426 -25.203 1.00 84.25 117 GLU A N 1
ATOM 880 C CA . GLU A 1 117 ? 18.206 -24.367 -24.915 1.00 84.25 117 GLU A CA 1
ATOM 881 C C . GLU A 1 117 ? 18.486 -24.484 -23.409 1.00 84.25 117 GLU A C 1
ATOM 883 O O . GLU A 1 117 ? 17.919 -23.764 -22.585 1.00 84.25 117 GLU A O 1
ATOM 888 N N . THR A 1 118 ? 19.377 -25.403 -23.035 1.00 80.00 118 THR A N 1
ATOM 889 C CA . THR A 1 118 ? 19.637 -25.720 -21.626 1.00 80.00 118 THR A CA 1
ATOM 890 C C . THR A 1 118 ? 20.991 -25.220 -21.160 1.00 80.00 118 THR A C 1
ATOM 892 O O . THR A 1 118 ? 21.992 -25.409 -21.845 1.00 80.00 118 THR A O 1
ATOM 895 N N . LEU A 1 119 ? 21.035 -24.687 -19.934 1.00 80.44 119 LEU A N 1
ATOM 896 C CA . LEU A 1 119 ? 22.260 -24.332 -19.198 1.00 80.44 119 LEU A CA 1
ATOM 897 C C . LEU A 1 119 ? 23.145 -23.258 -19.854 1.00 80.44 119 LEU A C 1
ATOM 899 O O . LEU A 1 119 ? 24.278 -23.047 -19.416 1.00 80.44 119 LEU A O 1
ATOM 903 N N . ALA A 1 120 ? 22.625 -22.523 -20.832 1.00 86.12 120 ALA A N 1
ATOM 904 C CA . ALA A 1 120 ? 23.245 -21.293 -21.289 1.00 86.12 120 ALA A CA 1
ATOM 905 C C . ALA A 1 120 ? 22.996 -20.178 -20.264 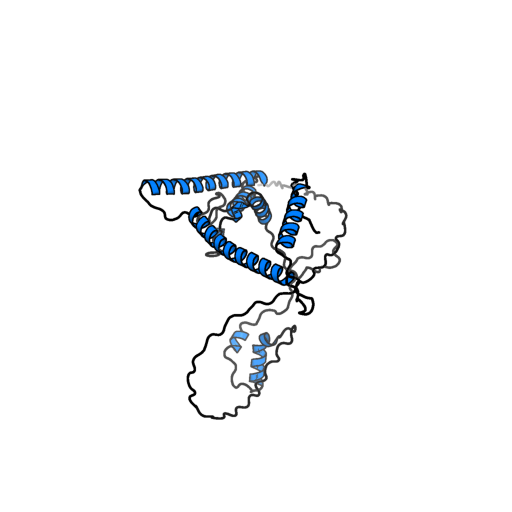1.00 86.12 120 ALA A C 1
ATOM 907 O O . ALA A 1 120 ? 21.882 -19.988 -19.776 1.00 86.12 120 ALA A O 1
ATOM 908 N N . ARG A 1 121 ? 24.045 -19.429 -19.913 1.00 86.31 121 ARG A N 1
ATOM 909 C CA . ARG A 1 121 ? 23.917 -18.186 -19.142 1.00 86.31 121 ARG A CA 1
ATOM 910 C C . ARG A 1 121 ? 23.971 -17.026 -20.133 1.00 86.31 121 A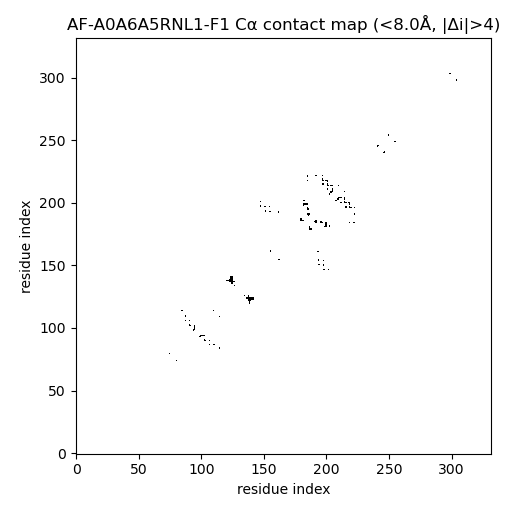RG A C 1
ATOM 912 O O . ARG A 1 121 ? 25.078 -16.651 -20.519 1.00 86.31 121 ARG A O 1
ATOM 919 N N . PRO A 1 122 ? 22.829 -16.474 -20.577 1.00 88.94 122 PRO A N 1
ATOM 920 C CA . PRO A 1 122 ? 22.850 -15.335 -21.480 1.00 88.94 122 PRO A CA 1
ATOM 921 C C . PRO A 1 122 ? 23.416 -14.105 -20.767 1.00 88.94 122 PRO A C 1
ATOM 923 O O . PRO A 1 122 ? 23.318 -13.958 -19.545 1.00 88.94 122 PRO A O 1
ATOM 926 N N . VAL A 1 123 ? 24.016 -13.204 -21.538 1.00 87.62 123 VAL A N 1
ATOM 927 C CA . VAL A 1 123 ? 24.447 -11.901 -21.027 1.00 87.62 123 VAL A CA 1
ATOM 928 C C . VAL A 1 123 ? 23.196 -11.055 -20.776 1.00 87.62 123 VAL A C 1
ATOM 930 O O . VAL A 1 123 ? 22.470 -10.730 -21.707 1.00 87.62 123 VAL A O 1
ATOM 933 N N . LEU A 1 124 ? 22.939 -10.713 -19.512 1.00 87.75 124 LEU A N 1
ATOM 934 C CA . LEU A 1 124 ? 21.760 -9.954 -19.069 1.00 87.75 124 LEU A CA 1
ATOM 935 C C . LEU A 1 124 ? 22.044 -8.456 -18.897 1.00 87.75 124 LEU A C 1
ATOM 937 O O . LEU A 1 124 ? 21.117 -7.658 -18.785 1.00 87.75 124 LEU A O 1
ATOM 941 N N . GLN A 1 125 ? 23.318 -8.059 -18.842 1.00 83.56 125 GLN A N 1
ATOM 942 C CA . GLN A 1 125 ? 23.726 -6.664 -18.677 1.00 83.56 125 GLN A CA 1
ATOM 943 C C . GLN A 1 125 ? 24.622 -6.228 -19.830 1.00 83.56 125 GLN A C 1
ATOM 945 O O . GLN A 1 125 ? 25.629 -6.877 -20.116 1.00 83.56 125 GLN A O 1
ATOM 950 N N . ALA A 1 126 ? 24.310 -5.081 -20.436 1.00 77.75 126 ALA A N 1
ATOM 951 C CA . ALA A 1 126 ? 25.224 -4.445 -21.374 1.00 77.75 126 ALA A CA 1
ATOM 952 C C . ALA A 1 126 ? 26.537 -4.071 -20.650 1.00 77.75 126 ALA A C 1
ATOM 954 O O . ALA A 1 126 ? 26.493 -3.532 -19.534 1.00 77.75 126 ALA A O 1
ATOM 955 N N . PRO A 1 127 ? 27.715 -4.338 -21.243 1.00 68.06 127 PRO A N 1
ATOM 956 C CA . PRO A 1 127 ? 28.985 -3.968 -20.636 1.00 68.06 127 PRO A CA 1
ATOM 957 C C . PRO A 1 127 ? 29.062 -2.443 -20.484 1.00 68.06 127 PRO A C 1
ATOM 959 O O . PRO A 1 127 ? 29.073 -1.705 -21.468 1.00 68.06 127 PRO A O 1
ATOM 962 N N . LYS A 1 128 ? 29.137 -1.945 -19.242 1.00 69.38 128 LYS A N 1
ATOM 963 C CA . LYS A 1 128 ? 29.414 -0.525 -18.981 1.00 69.38 128 LYS A CA 1
ATOM 964 C C . LYS A 1 128 ? 30.871 -0.240 -19.343 1.00 69.38 128 LYS A C 1
ATOM 966 O O . LYS A 1 128 ? 31.778 -0.494 -18.550 1.00 69.38 128 LYS A O 1
ATOM 971 N N . VAL A 1 129 ? 31.110 0.266 -20.548 1.00 65.19 129 VAL A N 1
ATOM 972 C CA . VAL A 1 129 ? 32.457 0.639 -20.988 1.00 65.19 129 VAL A CA 1
ATOM 973 C C . VAL A 1 129 ? 32.834 1.982 -20.364 1.00 65.19 129 VAL A C 1
ATOM 975 O O . VAL A 1 129 ? 32.333 3.022 -20.781 1.00 65.19 129 VAL A O 1
ATOM 978 N N . LYS A 1 130 ? 33.702 1.935 -19.345 1.00 62.28 130 LYS A N 1
ATOM 979 C CA . LYS A 1 130 ? 34.854 2.837 -19.121 1.00 62.28 130 LYS A CA 1
ATOM 980 C C . LYS A 1 130 ? 35.615 2.388 -17.860 1.00 62.28 130 LYS A C 1
ATOM 982 O O . LYS A 1 130 ? 35.119 2.518 -16.747 1.00 62.28 130 LYS A O 1
ATOM 987 N N . GLY A 1 131 ? 36.815 1.828 -18.047 1.00 66.00 131 GLY A N 1
ATOM 988 C CA . GLY A 1 131 ? 37.804 1.573 -16.982 1.00 66.00 131 GLY A CA 1
ATOM 989 C C . GLY A 1 131 ? 37.680 0.273 -16.168 1.00 66.00 131 GLY A C 1
ATOM 990 O O . GLY A 1 131 ? 38.554 -0.004 -15.347 1.00 66.00 131 GLY A O 1
ATOM 991 N N . ALA A 1 132 ? 36.649 -0.554 -16.372 1.00 68.50 132 ALA A N 1
ATOM 992 C CA . ALA A 1 132 ? 36.475 -1.794 -15.610 1.00 68.50 132 ALA A CA 1
ATOM 993 C C . ALA A 1 132 ? 37.326 -2.947 -16.178 1.00 68.50 132 ALA A C 1
ATOM 995 O O . ALA A 1 132 ? 37.087 -3.419 -17.284 1.00 68.50 132 ALA A O 1
ATOM 996 N N . LYS A 1 133 ? 38.293 -3.441 -15.392 1.00 66.75 133 LYS A N 1
ATOM 997 C CA . LYS A 1 133 ? 39.212 -4.524 -15.797 1.00 66.75 133 LYS A CA 1
ATOM 998 C C . LYS A 1 133 ? 38.591 -5.936 -15.759 1.00 66.75 133 LYS A C 1
ATOM 1000 O O . LYS A 1 133 ? 39.194 -6.858 -16.295 1.00 66.75 133 LYS A O 1
ATOM 1005 N N . LYS A 1 134 ? 37.414 -6.138 -15.135 1.00 67.88 134 LYS A N 1
ATOM 1006 C CA . LYS A 1 134 ? 36.692 -7.434 -15.081 1.00 67.88 134 LYS A CA 1
ATOM 1007 C C . LYS A 1 134 ? 35.170 -7.239 -15.014 1.00 67.88 134 LYS A C 1
ATOM 1009 O O . LYS A 1 134 ? 34.665 -6.617 -14.082 1.00 67.88 134 LYS A O 1
ATOM 1014 N N . ALA A 1 135 ? 34.430 -7.818 -15.958 1.00 70.12 135 ALA A N 1
ATOM 1015 C CA . ALA A 1 135 ? 32.974 -7.683 -16.071 1.00 70.12 135 ALA A CA 1
ATOM 1016 C C . ALA A 1 135 ? 32.215 -8.813 -15.335 1.00 70.12 135 ALA A C 1
ATOM 1018 O O . ALA A 1 135 ? 31.475 -9.592 -15.928 1.00 70.12 135 ALA A O 1
ATOM 1019 N N . SER A 1 136 ? 32.382 -8.912 -14.011 1.00 76.69 136 SER A N 1
ATOM 1020 C CA . SER A 1 136 ? 31.838 -10.017 -13.189 1.00 76.69 136 SER A CA 1
ATOM 1021 C C . SER A 1 136 ? 30.305 -10.048 -13.038 1.00 76.69 136 SER A C 1
ATOM 1023 O O . SER A 1 136 ? 29.764 -10.964 -12.418 1.00 76.69 136 SER A O 1
ATOM 1025 N N . ARG A 1 137 ? 29.584 -9.053 -13.573 1.00 83.94 137 ARG A N 1
ATOM 1026 C CA . ARG A 1 137 ? 28.125 -8.892 -13.420 1.00 83.94 137 ARG A CA 1
ATOM 1027 C C . ARG A 1 137 ? 27.326 -9.090 -14.713 1.00 83.94 137 ARG A C 1
ATOM 1029 O O . ARG A 1 137 ? 26.109 -8.993 -14.662 1.00 83.94 137 ARG A O 1
ATOM 1036 N N . LEU A 1 138 ? 27.976 -9.434 -15.829 1.00 85.75 138 LEU A N 1
ATOM 1037 C CA . LEU A 1 138 ? 27.321 -9.611 -17.138 1.00 85.75 138 LEU A CA 1
ATOM 1038 C C . LEU A 1 138 ? 26.156 -10.609 -17.113 1.00 85.75 138 LEU A C 1
ATOM 1040 O O . LEU A 1 138 ? 25.145 -10.391 -17.768 1.00 85.75 138 LEU A O 1
ATOM 1044 N N . PHE A 1 139 ? 26.286 -11.676 -16.324 1.00 88.00 139 PHE A N 1
ATOM 1045 C CA . PHE A 1 139 ? 25.289 -12.744 -16.208 1.00 88.00 139 PHE A CA 1
ATOM 1046 C C . PHE A 1 139 ? 24.310 -12.550 -15.039 1.00 88.00 139 PHE A C 1
ATOM 1048 O O . PHE A 1 139 ? 23.536 -13.454 -14.738 1.00 88.00 139 PHE A O 1
ATOM 1055 N N . LYS A 1 140 ? 24.370 -11.420 -14.318 1.00 89.94 140 LYS A N 1
ATOM 1056 C CA . LYS A 1 140 ? 23.458 -11.143 -13.199 1.00 89.94 140 LYS A CA 1
ATOM 1057 C C . LYS A 1 140 ? 22.239 -10.361 -13.699 1.00 89.94 140 LYS A C 1
ATOM 1059 O O . LYS A 1 140 ? 22.431 -9.409 -14.455 1.00 89.94 140 LYS A O 1
ATOM 1064 N N . PRO A 1 141 ? 21.011 -10.687 -13.260 1.00 90.31 141 PRO A N 1
ATOM 1065 C CA . PRO A 1 141 ? 19.837 -9.894 -13.614 1.00 90.31 141 PRO A CA 1
ATOM 1066 C C . PRO A 1 141 ? 19.990 -8.451 -13.119 1.00 90.31 141 PRO A C 1
ATOM 1068 O O . PRO A 1 141 ? 20.667 -8.188 -12.119 1.00 90.31 141 PRO A O 1
ATOM 1071 N N . LEU A 1 142 ? 19.409 -7.504 -13.856 1.00 89.00 142 LEU A N 1
ATOM 1072 C CA . LEU A 1 142 ? 19.439 -6.093 -13.488 1.00 89.00 142 LEU A CA 1
ATOM 1073 C C . LEU A 1 142 ? 18.392 -5.833 -12.390 1.00 89.00 142 LEU A C 1
ATOM 1075 O O . LEU A 1 142 ? 17.267 -6.314 -12.524 1.00 89.00 142 LEU A O 1
ATOM 1079 N N . PRO A 1 143 ? 18.724 -5.095 -11.314 1.00 90.62 143 PRO A N 1
ATOM 1080 C CA . PRO A 1 143 ? 17.710 -4.676 -10.357 1.00 90.62 143 PRO A CA 1
ATOM 1081 C C . PRO A 1 143 ? 16.708 -3.751 -11.056 1.00 90.62 143 PRO A C 1
ATOM 1083 O O . PRO A 1 143 ? 17.106 -2.782 -11.705 1.00 90.62 143 PRO A O 1
ATOM 1086 N N . ILE A 1 144 ? 15.421 -4.067 -10.929 1.00 93.62 144 ILE A N 1
ATOM 1087 C CA . ILE A 1 144 ? 14.331 -3.242 -11.448 1.00 93.62 144 ILE A CA 1
ATOM 1088 C C . ILE A 1 144 ? 14.124 -2.105 -10.448 1.00 93.62 144 ILE A C 1
ATOM 1090 O O . ILE A 1 144 ? 13.852 -2.361 -9.279 1.00 93.62 144 ILE A O 1
ATOM 1094 N N . VAL A 1 145 ? 14.327 -0.866 -10.892 1.00 95.44 145 VAL A N 1
ATOM 1095 C CA . VAL A 1 145 ? 14.183 0.336 -10.063 1.00 95.44 145 VAL A CA 1
ATOM 1096 C C . VAL A 1 145 ? 13.322 1.327 -10.815 1.00 95.44 145 VAL A C 1
ATOM 1098 O O . VAL A 1 145 ? 13.600 1.636 -11.977 1.00 95.44 145 VAL A O 1
ATOM 1101 N N . TYR A 1 146 ? 12.319 1.843 -10.125 1.00 96.25 146 TYR A N 1
ATOM 1102 C CA . TYR A 1 146 ? 11.341 2.760 -10.676 1.00 96.25 146 TYR A CA 1
ATOM 1103 C C . TYR A 1 146 ? 11.535 4.166 -10.083 1.00 96.25 146 TYR A C 1
ATOM 1105 O O . TYR A 1 146 ? 11.901 4.298 -8.910 1.00 96.25 146 TYR A O 1
ATOM 1113 N N . PRO A 1 147 ? 11.352 5.254 -10.857 1.00 93.38 147 PRO A N 1
ATOM 1114 C CA . PRO A 1 147 ? 11.443 6.615 -10.316 1.00 93.38 147 PRO A CA 1
ATOM 1115 C C . PRO A 1 147 ? 10.438 6.884 -9.179 1.00 93.38 147 PRO A C 1
ATOM 1117 O O . PRO A 1 147 ? 10.720 7.673 -8.275 1.00 93.38 147 PRO A O 1
ATOM 1120 N N . GLU A 1 148 ? 9.306 6.190 -9.194 1.00 95.94 148 GLU A N 1
ATOM 1121 C CA . GLU A 1 148 ? 8.226 6.208 -8.211 1.00 95.94 148 GLU A CA 1
ATOM 1122 C C . GLU A 1 148 ? 8.668 5.651 -6.856 1.00 95.94 148 GLU A C 1
ATOM 1124 O O . GLU A 1 148 ? 8.158 6.096 -5.833 1.00 95.94 148 GLU A O 1
ATOM 1129 N N . ASP A 1 149 ? 9.647 4.740 -6.811 1.00 97.06 149 ASP A N 1
ATOM 1130 C CA . ASP A 1 149 ? 10.112 4.126 -5.557 1.00 97.06 149 ASP A CA 1
ATOM 1131 C C . ASP A 1 149 ? 10.650 5.174 -4.580 1.00 97.06 149 ASP A C 1
ATOM 1133 O O . ASP A 1 149 ? 10.406 5.098 -3.377 1.00 97.06 149 ASP A O 1
ATOM 1137 N N . ARG A 1 150 ? 11.319 6.207 -5.108 1.00 95.69 150 ARG A N 1
ATOM 1138 C CA . ARG A 1 150 ? 11.780 7.349 -4.305 1.00 95.69 150 ARG A CA 1
ATOM 1139 C C . ARG A 1 150 ? 10.618 8.203 -3.805 1.00 95.69 150 ARG A C 1
ATOM 1141 O O . ARG A 1 150 ? 10.666 8.718 -2.700 1.00 95.69 150 ARG A O 1
ATOM 1148 N N . LEU A 1 151 ? 9.572 8.367 -4.614 1.00 96.00 151 LEU A N 1
ATOM 1149 C CA . LEU A 1 151 ? 8.384 9.125 -4.213 1.00 96.00 151 LEU A CA 1
ATOM 1150 C C . LEU A 1 151 ? 7.597 8.378 -3.127 1.00 96.00 151 LEU A C 1
ATOM 1152 O O . LEU A 1 151 ? 7.103 9.003 -2.193 1.00 96.00 151 LEU A O 1
ATOM 1156 N N . ARG A 1 152 ? 7.539 7.042 -3.210 1.00 96.88 152 ARG A N 1
ATOM 1157 C CA . ARG A 1 152 ? 6.957 6.183 -2.170 1.00 96.88 152 ARG A CA 1
ATOM 1158 C C . ARG A 1 152 ? 7.712 6.329 -0.854 1.00 96.88 152 ARG A C 1
ATOM 1160 O O . ARG A 1 152 ? 7.071 6.543 0.171 1.00 96.88 152 ARG A O 1
ATOM 1167 N N . SER A 1 153 ? 9.048 6.245 -0.872 1.00 96.44 153 SER A N 1
ATOM 1168 C CA . SER A 1 153 ? 9.845 6.395 0.352 1.00 96.44 153 SER A CA 1
ATOM 1169 C C . SER A 1 153 ? 9.656 7.762 1.003 1.00 96.44 153 SER A C 1
ATOM 1171 O O . SER A 1 153 ? 9.513 7.827 2.219 1.00 96.44 153 SER A O 1
ATOM 1173 N N . ASP A 1 154 ? 9.599 8.830 0.202 1.00 95.88 154 ASP A N 1
ATOM 1174 C CA . ASP A 1 154 ? 9.380 10.186 0.710 1.00 95.88 154 ASP A CA 1
ATOM 1175 C C . ASP A 1 154 ? 7.977 10.310 1.341 1.00 95.88 154 ASP A C 1
ATOM 1177 O O . ASP A 1 154 ? 7.839 10.757 2.477 1.00 95.88 154 ASP A O 1
ATOM 1181 N N . PHE A 1 155 ? 6.932 9.827 0.655 1.00 96.88 155 PHE A N 1
ATOM 1182 C CA . PHE A 1 155 ? 5.554 9.910 1.148 1.00 96.88 155 PHE A CA 1
ATOM 1183 C C . PHE A 1 155 ? 5.327 9.115 2.441 1.00 96.88 155 PHE A C 1
ATOM 1185 O O . PHE A 1 155 ? 4.734 9.641 3.384 1.00 96.88 155 PHE A O 1
ATOM 1192 N N . PHE A 1 156 ? 5.782 7.858 2.498 1.00 96.75 156 PHE A N 1
ATOM 1193 C CA . PHE A 1 156 ? 5.612 7.016 3.688 1.00 96.75 156 PHE A CA 1
ATOM 1194 C C . PHE A 1 156 ? 6.556 7.407 4.830 1.00 96.75 156 PHE A C 1
ATOM 1196 O O . PHE A 1 156 ? 6.238 7.130 5.984 1.00 96.75 156 PHE A O 1
ATOM 1203 N N . GLY A 1 157 ? 7.673 8.077 4.527 1.00 97.06 157 GLY A N 1
ATOM 1204 C CA . GLY A 1 157 ? 8.519 8.715 5.534 1.00 97.06 157 GLY A CA 1
ATOM 1205 C C . GLY A 1 157 ? 7.787 9.841 6.265 1.00 97.06 157 GLY A C 1
ATOM 1206 O O . GLY A 1 157 ? 7.825 9.900 7.491 1.00 97.06 157 GLY A O 1
ATOM 1207 N N . ASP A 1 158 ? 7.053 10.676 5.524 1.00 96.88 158 ASP A N 1
ATOM 1208 C CA . ASP A 1 158 ? 6.247 11.760 6.098 1.00 96.88 158 ASP A CA 1
ATOM 1209 C C . ASP A 1 158 ? 4.958 11.250 6.780 1.00 96.88 158 ASP A C 1
ATOM 1211 O O . ASP A 1 158 ? 4.467 11.866 7.728 1.00 96.88 158 ASP A O 1
ATOM 1215 N N . HIS A 1 159 ? 4.389 10.133 6.304 1.00 97.06 159 HIS A N 1
ATOM 1216 C CA . HIS A 1 159 ? 3.087 9.605 6.739 1.00 97.06 159 HIS A CA 1
ATOM 1217 C C . HIS A 1 159 ? 3.176 8.155 7.243 1.00 97.06 159 HIS A C 1
ATOM 1219 O O . HIS A 1 159 ? 2.630 7.242 6.612 1.00 97.06 159 HIS A O 1
ATOM 1225 N N . PRO A 1 160 ? 3.795 7.908 8.411 1.00 96.94 160 PRO A N 1
ATOM 1226 C CA . PRO A 1 160 ? 3.983 6.549 8.921 1.00 96.94 160 PRO A CA 1
ATOM 1227 C C . PRO A 1 160 ? 2.652 5.821 9.170 1.00 96.94 160 PRO A C 1
ATOM 1229 O O . PRO A 1 160 ? 2.529 4.629 8.895 1.00 96.94 160 PRO A O 1
ATOM 1232 N N . TRP A 1 161 ? 1.615 6.539 9.614 1.00 96.12 161 TRP A N 1
ATOM 1233 C CA . TRP A 1 161 ? 0.299 5.963 9.916 1.00 96.12 161 TRP A CA 1
ATOM 1234 C C . TRP A 1 161 ? -0.522 5.571 8.682 1.00 96.12 161 TRP A C 1
ATOM 1236 O O . TRP A 1 161 ? -1.518 4.861 8.813 1.00 96.12 161 TRP A O 1
ATOM 1246 N N . GLU A 1 162 ? -0.101 5.951 7.473 1.00 95.00 162 GLU A N 1
ATOM 1247 C CA . GLU A 1 162 ? -0.713 5.414 6.254 1.00 95.00 162 GLU A CA 1
ATOM 1248 C C . GLU A 1 162 ? -0.384 3.930 6.054 1.00 95.00 162 GLU A C 1
ATOM 1250 O O . GLU A 1 162 ? -1.169 3.221 5.429 1.00 95.00 162 GLU A O 1
ATOM 1255 N N . LEU A 1 163 ? 0.710 3.431 6.646 1.00 95.06 163 LEU A N 1
ATOM 1256 C CA . LEU A 1 163 ? 1.057 2.005 6.637 1.00 95.06 163 LEU A CA 1
ATOM 1257 C C . LEU A 1 163 ? 0.141 1.164 7.536 1.00 95.06 163 LEU A C 1
ATOM 1259 O O . LEU A 1 163 ? -0.020 -0.028 7.295 1.00 95.06 163 LEU A O 1
ATOM 1263 N N . ALA A 1 164 ? -0.476 1.773 8.555 1.00 95.94 164 ALA A N 1
ATOM 1264 C CA . ALA A 1 164 ? -1.424 1.084 9.430 1.00 95.94 164 ALA A CA 1
ATOM 1265 C C . ALA A 1 164 ? -2.759 0.787 8.726 1.00 95.94 164 ALA A C 1
ATOM 1267 O O . ALA A 1 164 ? -3.546 -0.035 9.195 1.00 95.94 164 ALA A O 1
ATOM 1268 N N . ARG A 1 165 ? -3.037 1.451 7.595 1.00 94.06 165 ARG A N 1
ATOM 1269 C CA . ARG A 1 165 ? -4.251 1.204 6.821 1.00 94.06 165 ARG A CA 1
ATOM 1270 C C . ARG A 1 165 ? -4.086 -0.074 5.996 1.00 94.06 165 ARG A C 1
ATOM 1272 O O . ARG A 1 165 ? -3.161 -0.154 5.188 1.00 94.06 165 ARG A O 1
ATOM 1279 N N . PRO A 1 166 ? -4.986 -1.060 6.148 1.00 95.62 166 PRO A N 1
ATOM 1280 C CA . PRO A 1 166 ? -4.866 -2.320 5.433 1.00 95.62 166 PRO A CA 1
ATOM 1281 C C . PRO A 1 166 ? -5.001 -2.089 3.926 1.00 95.62 166 PRO A C 1
ATOM 1283 O O . PRO A 1 166 ? -5.921 -1.412 3.462 1.00 95.62 166 PRO A O 1
ATOM 1286 N N . ARG A 1 167 ? -4.084 -2.681 3.158 1.00 91.50 167 ARG A N 1
ATOM 1287 C CA . ARG A 1 167 ? -4.072 -2.628 1.695 1.00 91.50 167 ARG A CA 1
ATOM 1288 C C . ARG A 1 167 ? -4.177 -4.034 1.117 1.00 91.50 167 ARG A C 1
ATOM 1290 O O . ARG A 1 167 ? -3.412 -4.921 1.488 1.00 91.50 167 ARG A O 1
ATOM 1297 N N . LEU A 1 168 ? -5.079 -4.208 0.153 1.00 91.06 168 LEU A N 1
ATOM 1298 C CA . LEU A 1 168 ? -5.169 -5.425 -0.646 1.00 91.06 168 LEU A CA 1
ATOM 1299 C C . LEU A 1 168 ? -4.101 -5.391 -1.751 1.00 91.06 168 LEU A C 1
ATOM 1301 O O . LEU A 1 168 ? -4.060 -4.456 -2.548 1.00 91.06 168 LEU A O 1
ATOM 1305 N N . VAL A 1 169 ? -3.206 -6.382 -1.755 1.00 91.19 169 VAL A N 1
ATOM 1306 C CA . VAL A 1 169 ? -2.144 -6.544 -2.775 1.00 91.19 169 VAL A CA 1
ATOM 1307 C C . VAL A 1 169 ? -2.533 -7.580 -3.832 1.00 91.19 169 VAL A C 1
ATOM 1309 O O . VAL A 1 169 ? -1.958 -7.599 -4.913 1.00 91.19 169 VAL A O 1
ATOM 1312 N N . VAL A 1 170 ? -3.514 -8.430 -3.527 1.00 93.69 170 VAL A N 1
ATOM 1313 C CA . VAL A 1 170 ? -4.048 -9.409 -4.475 1.00 93.69 170 VAL A CA 1
ATOM 1314 C C . VAL A 1 170 ? -4.714 -8.660 -5.628 1.00 93.69 170 VAL A C 1
ATOM 1316 O O . VAL A 1 170 ? -5.593 -7.833 -5.400 1.00 93.69 170 VAL A O 1
ATOM 1319 N N . GLU A 1 171 ? -4.255 -8.933 -6.845 1.00 90.88 171 GLU A N 1
ATOM 1320 C CA . GLU A 1 171 ? -4.786 -8.348 -8.076 1.00 90.88 171 GLU A CA 1
ATOM 1321 C C . GLU A 1 171 ? -6.012 -9.135 -8.561 1.00 90.88 171 GLU A C 1
ATOM 1323 O O . GLU A 1 171 ? -6.026 -10.363 -8.484 1.00 90.88 171 GLU A O 1
ATOM 1328 N N . ASP A 1 172 ? -7.009 -8.444 -9.123 1.00 87.62 172 ASP A N 1
ATOM 1329 C CA . ASP A 1 172 ? -8.196 -9.101 -9.692 1.00 87.62 172 ASP A CA 1
ATOM 1330 C C . ASP A 1 172 ? -7.912 -9.699 -11.085 1.00 87.62 172 ASP A C 1
ATOM 1332 O O . ASP A 1 172 ? -8.105 -10.888 -11.323 1.00 87.62 172 ASP A O 1
ATOM 1336 N N . SER A 1 173 ? -7.460 -8.862 -12.031 1.00 88.75 173 SER A N 1
ATOM 1337 C CA . SER A 1 173 ? -7.237 -9.231 -13.447 1.00 88.75 173 SER A CA 1
ATOM 1338 C C . SER A 1 173 ? -5.821 -8.939 -13.962 1.00 88.75 173 SER A C 1
ATOM 1340 O O . SER A 1 173 ? -5.525 -9.204 -15.131 1.00 88.75 173 SER A O 1
ATOM 1342 N N . GLY A 1 174 ? -4.977 -8.313 -13.131 1.00 89.44 174 GLY A N 1
ATOM 1343 C CA . GLY A 1 174 ? -3.639 -7.813 -13.485 1.00 89.44 174 GLY A CA 1
ATOM 1344 C C . GLY A 1 174 ? -3.608 -6.691 -14.536 1.00 89.44 174 GLY A C 1
ATOM 1345 O O . GLY A 1 174 ? -2.538 -6.261 -14.958 1.00 89.44 174 GLY A O 1
ATOM 1346 N N . ASN A 1 175 ? -4.770 -6.217 -15.002 1.00 88.62 175 ASN A N 1
ATOM 1347 C CA . ASN A 1 175 ? -4.902 -5.177 -16.031 1.00 88.62 175 ASN A CA 1
ATOM 1348 C C . ASN A 1 175 ? -5.645 -3.926 -15.538 1.00 88.62 175 ASN A C 1
ATOM 1350 O O . ASN A 1 175 ? -5.994 -3.059 -16.341 1.00 88.62 175 ASN A O 1
ATOM 1354 N N . ASP A 1 176 ? -5.884 -3.817 -14.235 1.00 85.81 176 ASP A N 1
ATOM 1355 C CA . ASP A 1 176 ? -6.577 -2.695 -13.600 1.00 85.81 176 ASP A CA 1
ATOM 1356 C C . ASP A 1 176 ? -5.860 -1.356 -13.856 1.00 85.81 176 ASP A C 1
ATOM 1358 O O . ASP A 1 176 ? -6.505 -0.347 -14.147 1.00 85.81 176 ASP A O 1
ATOM 1362 N N . ALA A 1 177 ? -4.523 -1.376 -13.893 1.00 85.56 177 ALA A N 1
ATOM 1363 C CA . ALA A 1 177 ? -3.685 -0.208 -14.154 1.00 85.56 177 ALA A CA 1
ATOM 1364 C C . ALA A 1 177 ? -3.991 0.521 -15.479 1.00 85.56 177 ALA A C 1
ATOM 1366 O O . ALA A 1 177 ? -3.752 1.722 -15.582 1.00 85.56 177 ALA A O 1
ATOM 1367 N N . LYS A 1 178 ? -4.535 -0.170 -16.494 1.00 88.81 178 LYS A N 1
ATOM 1368 C CA . LYS A 1 178 ? -4.845 0.427 -17.809 1.00 88.81 178 LYS A CA 1
ATOM 1369 C C . LYS A 1 178 ? -6.043 1.377 -17.773 1.00 88.81 178 LYS A C 1
ATOM 1371 O O . LYS A 1 178 ? -6.149 2.241 -18.636 1.00 88.81 178 LYS A O 1
ATOM 1376 N N . GLY A 1 179 ? -6.955 1.192 -16.819 1.00 86.44 179 GLY A N 1
ATOM 1377 C CA . GLY A 1 179 ? -8.189 1.974 -16.716 1.00 86.44 179 GLY A CA 1
ATOM 1378 C C . GLY A 1 179 ? -8.059 3.253 -15.889 1.00 86.44 179 GLY A C 1
ATOM 1379 O O . GLY A 1 179 ? -9.033 3.998 -15.784 1.00 86.44 179 GLY A O 1
ATOM 1380 N N . TYR A 1 180 ? -6.900 3.501 -15.274 1.00 92.19 180 TYR A N 1
ATOM 1381 C CA . TYR A 1 180 ? -6.711 4.632 -14.371 1.00 92.19 180 TYR A CA 1
ATOM 1382 C C . TYR A 1 180 ? -6.270 5.889 -15.118 1.00 92.19 180 TYR A C 1
ATOM 1384 O O . TYR A 1 180 ? -5.274 5.885 -15.841 1.00 92.19 180 TYR A O 1
ATOM 1392 N N . ASP A 1 181 ? -6.987 6.988 -14.882 1.00 94.25 181 ASP A N 1
ATOM 1393 C CA . ASP A 1 181 ? -6.626 8.315 -15.374 1.00 94.25 181 ASP A CA 1
ATOM 1394 C C . ASP A 1 181 ? -6.180 9.208 -14.211 1.00 94.25 181 ASP A C 1
ATOM 1396 O O . ASP A 1 181 ? -6.991 9.762 -13.463 1.00 94.25 181 ASP A O 1
ATOM 1400 N N . TRP A 1 182 ? -4.865 9.393 -14.084 1.00 94.75 182 TRP A N 1
ATOM 1401 C CA . TRP A 1 182 ? -4.233 10.187 -13.024 1.00 94.75 182 TRP A CA 1
ATOM 1402 C C . TRP A 1 182 ? -4.418 11.709 -13.173 1.00 94.75 182 TRP A C 1
ATOM 1404 O O . TRP A 1 182 ? -3.836 12.490 -12.409 1.00 94.75 182 TRP A O 1
ATOM 1414 N N . SER A 1 183 ? -5.289 12.156 -14.088 1.00 93.75 183 SER A N 1
ATOM 1415 C CA . SER A 1 183 ? -5.837 13.518 -14.105 1.00 93.75 183 SER A CA 1
ATOM 1416 C C . SER A 1 183 ? -6.656 13.856 -12.848 1.00 93.75 183 SER A C 1
ATOM 1418 O O . SER A 1 183 ? -6.785 15.038 -12.502 1.00 93.75 183 SER A O 1
ATOM 1420 N N . LYS A 1 184 ? -7.133 12.838 -12.122 1.00 93.19 184 LYS A N 1
ATOM 1421 C CA . LYS A 1 184 ? -7.761 12.931 -10.796 1.00 93.19 184 LYS A CA 1
ATOM 1422 C C . LYS A 1 184 ? -7.084 11.950 -9.836 1.00 93.19 184 LYS A C 1
ATOM 1424 O O . LYS A 1 184 ? -6.495 10.964 -10.265 1.00 93.19 184 LYS A O 1
ATOM 1429 N N . ILE A 1 185 ? -7.146 12.210 -8.530 1.00 94.38 185 ILE A N 1
ATOM 1430 C CA . ILE A 1 185 ? -6.556 11.299 -7.533 1.00 94.38 185 ILE A CA 1
ATOM 1431 C C . ILE A 1 185 ? -7.447 10.078 -7.262 1.00 94.38 185 ILE A C 1
ATOM 1433 O O . ILE A 1 185 ? -6.951 8.967 -7.087 1.00 94.38 185 ILE A O 1
ATOM 1437 N N . GLN A 1 186 ? -8.769 10.269 -7.267 1.00 94.06 186 GLN A N 1
ATOM 1438 C CA . GLN A 1 186 ? -9.733 9.189 -7.094 1.00 94.06 186 GLN A CA 1
ATOM 1439 C C . GLN A 1 186 ? -9.888 8.407 -8.394 1.00 94.06 186 GLN A C 1
ATOM 1441 O O . GLN A 1 186 ? -10.248 8.972 -9.426 1.00 94.06 186 GLN A O 1
ATOM 1446 N N . GLN A 1 187 ? -9.655 7.101 -8.313 1.00 93.06 187 GLN A N 1
ATOM 1447 C CA . GLN A 1 187 ? -9.839 6.170 -9.417 1.00 93.06 187 GLN A CA 1
ATOM 1448 C C . GLN A 1 187 ? -11.022 5.254 -9.133 1.00 93.06 187 GLN A C 1
ATOM 1450 O O . GLN A 1 187 ? -11.333 4.943 -7.983 1.00 93.06 187 GLN A O 1
ATOM 1455 N N . ARG A 1 188 ? -11.690 4.798 -10.190 1.00 91.06 188 ARG A N 1
ATOM 1456 C CA . ARG A 1 188 ? -12.778 3.829 -10.058 1.00 91.06 188 ARG A CA 1
ATOM 1457 C C . ARG A 1 188 ? -12.204 2.472 -9.647 1.00 91.06 188 ARG A C 1
ATOM 1459 O O . ARG A 1 188 ? -11.260 2.000 -10.262 1.00 91.06 188 ARG A O 1
ATOM 1466 N N . GLY A 1 189 ? -12.780 1.842 -8.624 1.00 88.38 189 GLY A N 1
ATOM 1467 C CA . GLY A 1 189 ? -12.375 0.508 -8.156 1.00 88.38 189 GLY A CA 1
ATOM 1468 C C . GLY A 1 189 ? -11.118 0.479 -7.279 1.00 88.38 189 GLY A C 1
ATOM 1469 O O . GLY A 1 189 ? -10.948 -0.459 -6.508 1.00 88.38 189 GLY A O 1
ATOM 1470 N N . LYS A 1 190 ? -10.284 1.526 -7.304 1.00 90.88 190 LYS A N 1
ATOM 1471 C CA . LYS A 1 190 ? -9.111 1.642 -6.432 1.00 90.88 190 LYS A CA 1
ATOM 1472 C C . LYS A 1 190 ? -9.449 2.386 -5.140 1.00 90.88 190 LYS A C 1
ATOM 1474 O O . LYS A 1 190 ? -10.080 3.442 -5.165 1.00 90.88 190 LYS A O 1
ATOM 1479 N N . GLN A 1 191 ? -8.958 1.881 -4.012 1.00 90.94 191 GLN A N 1
ATOM 1480 C CA . GLN A 1 191 ? -9.002 2.607 -2.742 1.00 90.94 191 GLN A CA 1
ATOM 1481 C C . GLN A 1 191 ? -8.026 3.793 -2.748 1.00 90.94 191 GLN A C 1
ATOM 1483 O O . GLN A 1 191 ? -6.959 3.735 -3.362 1.00 90.94 191 GLN A O 1
ATOM 1488 N N . LEU A 1 192 ? -8.384 4.872 -2.047 1.00 93.75 192 LEU A N 1
ATOM 1489 C CA . LEU A 1 192 ? -7.538 6.061 -1.941 1.00 93.75 192 LEU A CA 1
ATOM 1490 C C . LEU A 1 192 ? -6.360 5.814 -0.983 1.00 93.75 192 LEU A C 1
ATOM 1492 O O . LEU A 1 192 ? -6.515 5.825 0.243 1.00 93.75 192 LEU A O 1
ATOM 1496 N N . ASP A 1 193 ? -5.171 5.648 -1.549 1.00 94.06 193 ASP A N 1
ATOM 1497 C CA . ASP A 1 193 ? -3.950 5.256 -0.846 1.00 94.06 193 ASP A CA 1
ATOM 1498 C C . ASP A 1 193 ? -2.743 6.142 -1.193 1.00 94.06 193 ASP A C 1
ATOM 1500 O O . ASP A 1 193 ? -2.813 6.996 -2.077 1.00 94.06 193 ASP A O 1
ATOM 1504 N N . GLY A 1 194 ? -1.608 5.921 -0.525 1.00 94.38 194 GLY A N 1
ATOM 1505 C CA . GLY A 1 194 ? -0.357 6.623 -0.840 1.00 94.38 194 GLY A CA 1
ATOM 1506 C C . GLY A 1 194 ? 0.112 6.419 -2.286 1.00 94.38 194 GLY A C 1
ATOM 1507 O O . GLY A 1 194 ? 0.659 7.332 -2.898 1.00 94.38 194 GLY A O 1
ATOM 1508 N N . GLU A 1 195 ? -0.186 5.264 -2.890 1.00 94.56 195 GLU A N 1
ATOM 1509 C CA . GLU A 1 195 ? 0.130 5.019 -4.301 1.00 94.56 195 GLU A CA 1
ATOM 1510 C C . GLU A 1 195 ? -0.648 5.963 -5.227 1.00 94.56 195 GLU A C 1
ATOM 1512 O O . GLU A 1 195 ? -0.109 6.415 -6.231 1.00 94.56 195 GLU A O 1
ATOM 1517 N N . SER A 1 196 ? -1.898 6.311 -4.896 1.00 95.06 196 SER A N 1
ATOM 1518 C CA . SER A 1 196 ? -2.659 7.304 -5.666 1.00 95.06 196 SER A CA 1
ATOM 1519 C C . SER A 1 196 ? -1.995 8.685 -5.653 1.00 95.06 196 SER A C 1
ATOM 1521 O O . SER A 1 196 ? -1.990 9.363 -6.679 1.00 95.06 196 SER A O 1
ATOM 1523 N N . VAL A 1 197 ? -1.354 9.064 -4.540 1.00 96.88 197 VAL A N 1
ATOM 1524 C CA . VAL A 1 197 ? -0.590 10.316 -4.411 1.00 96.88 197 VAL A CA 1
ATOM 1525 C C . VAL A 1 197 ? 0.658 10.279 -5.285 1.00 96.88 197 VAL A C 1
ATOM 1527 O O . VAL A 1 197 ? 0.909 11.224 -6.028 1.00 96.88 197 VAL A O 1
ATOM 1530 N N . VAL A 1 198 ? 1.414 9.179 -5.240 1.00 97.19 198 VAL A N 1
ATOM 1531 C CA . VAL A 1 198 ? 2.651 9.010 -6.020 1.00 97.19 198 VAL A CA 1
ATOM 1532 C C . VAL A 1 198 ? 2.374 9.056 -7.523 1.00 97.19 198 VAL A C 1
ATOM 1534 O O . VAL A 1 198 ? 3.056 9.770 -8.258 1.00 97.19 198 VAL A O 1
ATOM 1537 N N . GLN A 1 199 ? 1.340 8.352 -7.983 1.00 96.12 199 GLN A N 1
ATOM 1538 C CA . GLN A 1 199 ? 0.962 8.340 -9.396 1.00 96.12 199 GLN A CA 1
ATOM 1539 C C . GLN A 1 199 ? 0.431 9.704 -9.853 1.00 96.12 199 GLN A C 1
ATOM 1541 O O . GLN A 1 199 ? 0.821 10.214 -10.904 1.00 96.12 199 GLN A O 1
ATOM 1546 N N . ARG A 1 200 ? -0.385 10.359 -9.018 1.00 96.50 200 ARG A N 1
ATOM 1547 C CA . ARG A 1 200 ? -0.853 11.731 -9.249 1.00 96.50 200 ARG A CA 1
ATOM 1548 C C . ARG A 1 200 ? 0.307 12.725 -9.336 1.00 96.50 200 ARG A C 1
ATOM 1550 O O . ARG A 1 200 ? 0.337 13.553 -10.245 1.00 96.50 200 ARG A O 1
ATOM 1557 N N . GLN A 1 201 ? 1.272 12.634 -8.425 1.00 97.19 201 GLN A N 1
ATOM 1558 C CA . GLN A 1 201 ? 2.480 13.457 -8.422 1.00 97.19 201 GLN A CA 1
ATOM 1559 C C . GLN A 1 201 ? 3.288 13.246 -9.706 1.00 97.19 201 GLN A C 1
ATOM 1561 O O . GLN A 1 201 ? 3.690 14.220 -10.344 1.00 97.19 201 GLN A O 1
ATOM 1566 N N . MET A 1 202 ? 3.490 11.993 -10.116 1.00 96.25 202 MET A N 1
ATOM 1567 C CA . MET A 1 202 ? 4.212 11.666 -11.343 1.00 96.25 202 MET A CA 1
ATOM 1568 C C . MET A 1 202 ? 3.501 12.219 -12.587 1.00 96.25 202 MET A C 1
ATOM 1570 O O . MET A 1 202 ? 4.145 12.837 -13.436 1.00 96.25 202 MET A O 1
ATOM 1574 N N . TRP A 1 203 ? 2.174 12.101 -12.656 1.00 96.44 203 TRP A N 1
ATOM 1575 C CA . TRP A 1 203 ? 1.369 12.673 -13.736 1.00 96.44 203 TRP A CA 1
ATOM 1576 C C . TRP A 1 203 ? 1.482 14.204 -13.799 1.00 96.44 203 TRP A C 1
ATOM 1578 O O . TRP A 1 203 ? 1.672 14.778 -14.871 1.00 96.44 203 TRP A O 1
ATOM 1588 N N . LEU A 1 204 ? 1.445 14.894 -12.652 1.00 97.12 204 LEU A N 1
ATOM 1589 C CA . LEU A 1 204 ? 1.638 16.350 -12.588 1.00 97.12 204 LEU A CA 1
ATOM 1590 C C . LEU A 1 204 ? 3.036 16.765 -13.073 1.00 97.12 204 LEU A C 1
ATOM 1592 O O . LEU A 1 204 ? 3.178 17.777 -13.766 1.00 97.12 204 LEU A O 1
ATOM 1596 N N . MET A 1 205 ? 4.060 15.975 -12.754 1.00 95.94 205 MET A N 1
ATOM 1597 C CA . MET A 1 205 ? 5.425 16.212 -13.224 1.00 95.94 205 MET A CA 1
ATOM 1598 C C . MET A 1 205 ? 5.560 16.005 -14.738 1.00 95.94 205 MET A C 1
ATOM 1600 O O . MET A 1 205 ? 6.226 16.797 -15.399 1.00 95.94 205 MET A O 1
ATOM 1604 N N . GLN A 1 206 ? 4.923 14.978 -15.306 1.00 94.88 206 GLN A N 1
ATOM 1605 C CA . GLN A 1 206 ? 5.034 14.661 -16.734 1.00 94.88 206 GLN A CA 1
ATOM 1606 C C . GLN A 1 206 ? 4.174 15.578 -17.611 1.00 94.88 206 GLN A C 1
ATOM 1608 O O . GLN A 1 206 ? 4.673 16.168 -18.571 1.00 94.88 206 GLN A O 1
ATOM 1613 N N . ASN A 1 207 ? 2.894 15.739 -17.269 1.00 96.00 207 ASN A N 1
ATOM 1614 C CA . ASN A 1 207 ? 1.923 16.439 -18.108 1.00 96.00 207 ASN A CA 1
ATOM 1615 C C . ASN A 1 207 ? 1.970 17.954 -17.895 1.00 96.00 207 ASN A C 1
ATOM 1617 O O . ASN A 1 207 ? 1.949 18.713 -18.861 1.00 96.00 207 ASN A O 1
ATOM 1621 N N . ARG A 1 208 ? 2.046 18.407 -16.634 1.00 92.69 208 ARG A N 1
ATOM 1622 C CA . ARG A 1 208 ? 2.049 19.841 -16.288 1.00 92.69 208 ARG A CA 1
ATOM 1623 C C . ARG A 1 208 ? 3.449 20.426 -16.092 1.00 92.69 208 ARG A C 1
ATOM 1625 O O . ARG A 1 208 ? 3.565 21.636 -15.933 1.00 92.69 208 ARG A O 1
ATOM 1632 N N . ARG A 1 209 ? 4.500 19.594 -16.118 1.00 92.81 209 ARG A N 1
ATOM 1633 C CA . ARG A 1 209 ? 5.914 20.000 -15.965 1.00 92.81 209 ARG A CA 1
ATOM 1634 C C . ARG A 1 209 ? 6.193 20.795 -14.684 1.00 92.81 209 ARG A C 1
ATOM 1636 O O . ARG A 1 209 ? 7.035 21.689 -14.662 1.00 92.81 209 ARG A O 1
ATOM 1643 N N . ILE A 1 210 ? 5.479 20.461 -13.612 1.00 95.06 210 ILE A N 1
ATOM 1644 C CA . ILE A 1 210 ? 5.661 21.068 -12.290 1.00 95.06 210 ILE A CA 1
ATOM 1645 C C . ILE A 1 210 ? 6.872 20.422 -11.595 1.00 95.06 210 ILE A C 1
ATOM 1647 O O . ILE A 1 210 ? 7.192 19.254 -11.829 1.00 95.06 210 ILE A O 1
ATOM 1651 N N . THR A 1 211 ? 7.558 21.173 -10.729 1.00 96.88 211 THR A N 1
ATOM 1652 C CA . THR A 1 211 ? 8.666 20.641 -9.922 1.00 96.88 211 THR A CA 1
ATOM 1653 C C . THR A 1 211 ? 8.185 19.546 -8.965 1.00 96.88 211 THR A C 1
ATOM 1655 O O . THR A 1 211 ? 7.035 19.542 -8.526 1.00 96.88 211 THR A O 1
ATOM 1658 N N . LYS A 1 212 ? 9.084 18.626 -8.589 1.00 94.81 212 LYS A N 1
ATOM 1659 C CA . LYS A 1 212 ? 8.766 17.498 -7.694 1.00 94.81 212 LYS A CA 1
ATOM 1660 C C . LYS A 1 212 ? 8.066 17.944 -6.402 1.00 94.81 212 LYS A C 1
ATOM 1662 O O . LYS A 1 212 ? 7.110 17.293 -5.992 1.00 94.81 212 LYS A O 1
ATOM 1667 N N . ALA A 1 213 ? 8.534 19.033 -5.788 1.00 95.50 213 ALA A N 1
ATOM 1668 C CA . ALA A 1 213 ? 8.000 19.551 -4.528 1.00 95.50 213 ALA A CA 1
ATOM 1669 C C . ALA A 1 213 ? 6.592 20.145 -4.689 1.00 95.50 213 ALA A C 1
ATOM 1671 O O . ALA A 1 213 ? 5.682 19.773 -3.958 1.00 95.50 213 ALA A O 1
ATOM 1672 N N . ALA A 1 214 ? 6.372 20.993 -5.698 1.00 97.12 214 ALA A N 1
ATOM 1673 C CA . ALA A 1 214 ? 5.052 21.578 -5.931 1.00 97.12 214 ALA A CA 1
ATOM 1674 C C . ALA A 1 214 ? 4.021 20.524 -6.382 1.00 97.12 214 ALA A C 1
ATOM 1676 O O . ALA A 1 214 ? 2.865 20.568 -5.962 1.00 97.12 214 ALA A O 1
ATOM 1677 N N . ALA A 1 215 ? 4.443 19.533 -7.179 1.00 97.12 215 ALA A N 1
ATOM 1678 C CA . ALA A 1 215 ? 3.604 18.392 -7.542 1.00 97.12 215 ALA A CA 1
ATOM 1679 C C . ALA A 1 215 ? 3.233 17.542 -6.313 1.00 97.12 215 ALA A C 1
ATOM 1681 O O . ALA A 1 215 ? 2.093 17.090 -6.204 1.00 97.12 215 ALA A O 1
ATOM 1682 N N . TYR A 1 216 ? 4.176 17.360 -5.379 1.00 97.12 216 TYR A N 1
ATOM 1683 C CA . TYR A 1 216 ? 3.938 16.665 -4.114 1.00 97.12 216 TYR A CA 1
ATOM 1684 C C . TYR A 1 216 ? 2.909 17.401 -3.257 1.00 97.12 216 TYR A C 1
ATOM 1686 O O . TYR A 1 216 ? 1.921 16.803 -2.840 1.00 97.12 216 TYR A O 1
ATOM 1694 N N . ASP A 1 217 ? 3.083 18.709 -3.061 1.00 96.94 217 ASP A N 1
ATOM 1695 C CA . ASP A 1 217 ? 2.165 19.520 -2.259 1.00 96.94 217 ASP A CA 1
ATOM 1696 C C . ASP A 1 217 ? 0.747 19.527 -2.821 1.00 96.94 217 ASP A C 1
ATOM 1698 O O . ASP A 1 217 ? -0.219 19.423 -2.063 1.00 96.94 217 ASP A O 1
ATOM 1702 N N . GLN A 1 218 ? 0.608 19.619 -4.144 1.00 96.81 218 GLN A N 1
ATOM 1703 C CA . GLN A 1 218 ? -0.700 19.567 -4.780 1.00 96.81 218 GLN A CA 1
ATOM 1704 C C . GLN A 1 218 ? -1.371 18.203 -4.564 1.00 96.81 218 GLN A C 1
ATOM 1706 O O . GLN A 1 218 ? -2.503 18.156 -4.081 1.00 96.81 218 GLN A O 1
ATOM 1711 N N . ALA A 1 219 ? -0.676 17.102 -4.868 1.00 97.25 219 ALA A N 1
ATOM 1712 C CA . ALA A 1 219 ? -1.218 15.753 -4.698 1.00 97.25 219 ALA A CA 1
ATOM 1713 C C . ALA A 1 219 ? -1.561 15.453 -3.227 1.00 97.25 219 ALA A C 1
ATOM 1715 O O . ALA A 1 219 ? -2.596 14.858 -2.928 1.00 97.25 219 ALA A O 1
ATOM 1716 N N . ARG A 1 220 ? -0.730 15.929 -2.294 1.00 96.69 220 ARG A N 1
ATOM 1717 C CA . ARG A 1 220 ? -0.922 15.774 -0.850 1.00 96.69 220 ARG A CA 1
ATOM 1718 C C . ARG A 1 220 ? -2.139 16.546 -0.335 1.00 96.69 220 ARG A C 1
ATOM 1720 O O . ARG A 1 220 ? -2.909 16.003 0.449 1.00 96.69 220 ARG A O 1
ATOM 1727 N N . ARG A 1 221 ? -2.365 17.781 -0.799 1.00 97.31 221 ARG A N 1
ATOM 1728 C CA . ARG A 1 221 ? -3.569 18.561 -0.445 1.00 97.31 221 ARG A CA 1
ATOM 1729 C C . ARG A 1 221 ? -4.846 17.899 -0.960 1.00 97.31 221 ARG A C 1
ATOM 1731 O O . ARG A 1 221 ? -5.814 17.801 -0.209 1.00 97.31 221 ARG A O 1
ATOM 1738 N N . GLU A 1 222 ? -4.835 17.412 -2.204 1.00 97.06 222 GLU A N 1
ATOM 1739 C CA . GLU A 1 222 ? -5.950 16.638 -2.775 1.00 97.06 222 GLU A CA 1
ATOM 1740 C C . GLU A 1 222 ? -6.235 15.391 -1.915 1.00 97.06 222 GLU A C 1
ATOM 1742 O O . GLU A 1 222 ? -7.381 15.116 -1.554 1.00 97.06 222 GLU A O 1
ATOM 1747 N N . PHE A 1 223 ? -5.186 14.673 -1.510 1.00 97.62 223 PHE A N 1
ATOM 1748 C CA . PHE A 1 223 ? -5.291 13.504 -0.641 1.00 97.62 223 PHE A CA 1
ATOM 1749 C C . PHE A 1 223 ? -5.876 13.827 0.740 1.00 97.62 223 PHE A C 1
ATOM 1751 O O . PHE A 1 223 ? -6.818 13.161 1.174 1.00 97.62 223 PHE A O 1
ATOM 1758 N N . TYR A 1 224 ? -5.376 14.869 1.410 1.00 97.56 224 TYR A N 1
ATOM 1759 C CA . TYR A 1 224 ? -5.884 15.301 2.716 1.00 97.56 224 TYR A CA 1
ATOM 1760 C C . TYR A 1 224 ? -7.351 15.691 2.659 1.00 97.56 224 TYR A C 1
ATOM 1762 O O . TYR A 1 224 ? -8.124 15.290 3.527 1.00 97.56 224 TYR A O 1
ATOM 1770 N N . HIS A 1 225 ? -7.751 16.413 1.613 1.00 97.56 225 HIS A N 1
ATOM 1771 C CA . HIS A 1 225 ? -9.140 16.792 1.421 1.00 97.56 225 HIS A CA 1
ATOM 1772 C C . HIS A 1 225 ? -10.053 15.560 1.359 1.00 97.56 225 HIS A C 1
ATOM 1774 O O . HIS A 1 225 ? -11.028 15.468 2.104 1.00 97.56 225 HIS A O 1
ATOM 1780 N N . HIS A 1 226 ? -9.707 14.560 0.546 1.00 96.50 226 HIS A N 1
ATOM 1781 C CA . HIS A 1 226 ? -10.510 13.342 0.461 1.00 96.50 226 HIS A CA 1
ATOM 1782 C C . HIS A 1 226 ? -10.481 12.498 1.739 1.00 96.50 226 HIS A C 1
ATOM 1784 O O . HIS A 1 226 ? -11.497 11.894 2.087 1.00 96.50 226 HIS A O 1
ATOM 1790 N N . ARG A 1 227 ? -9.351 12.447 2.454 1.00 96.00 227 ARG A N 1
ATOM 1791 C CA . ARG A 1 227 ? -9.271 11.737 3.737 1.00 96.00 227 ARG A CA 1
ATOM 1792 C C . ARG A 1 227 ? -10.129 12.394 4.810 1.00 96.00 227 ARG A C 1
ATOM 1794 O O . ARG A 1 227 ? -10.867 11.683 5.487 1.00 96.00 227 ARG A O 1
ATOM 1801 N N . HIS A 1 228 ? -10.115 13.719 4.875 1.00 97.38 228 HIS A N 1
ATOM 1802 C CA . HIS A 1 228 ? -10.976 14.486 5.766 1.00 97.38 228 HIS A CA 1
ATOM 1803 C C . HIS A 1 228 ? -12.462 14.257 5.462 1.00 97.38 228 HIS A C 1
ATOM 1805 O O . HIS A 1 228 ? -13.240 13.949 6.362 1.00 97.38 228 HIS A O 1
ATOM 1811 N N . LEU A 1 229 ? -12.853 14.308 4.183 1.00 97.56 229 LEU A N 1
ATOM 1812 C CA . LEU A 1 229 ? -14.233 14.029 3.780 1.00 97.56 229 LEU A CA 1
ATOM 1813 C C . LEU A 1 229 ? -14.675 12.605 4.131 1.00 97.56 229 LEU A C 1
ATOM 1815 O O . LEU A 1 229 ? -15.820 12.404 4.527 1.00 97.56 229 LEU A O 1
ATOM 1819 N N . ASN A 1 230 ? -13.792 11.614 3.993 1.00 96.31 230 ASN A N 1
ATOM 1820 C CA . ASN A 1 230 ? -14.120 10.234 4.340 1.00 96.31 230 ASN A CA 1
ATOM 1821 C C . ASN A 1 230 ? -14.360 10.058 5.850 1.00 96.31 230 ASN A C 1
ATOM 1823 O O . ASN A 1 230 ? -15.288 9.358 6.260 1.00 96.31 230 ASN A O 1
ATOM 1827 N N . GLU A 1 231 ? -13.548 10.715 6.677 1.00 96.69 231 GLU A N 1
ATOM 1828 C CA . GLU A 1 231 ? -13.709 10.704 8.132 1.00 96.69 231 GLU A CA 1
ATOM 1829 C C . GLU A 1 231 ? -15.009 11.394 8.561 1.00 96.69 231 GLU A C 1
ATOM 1831 O O . GLU A 1 231 ? -15.803 10.797 9.291 1.00 96.69 231 GLU A O 1
ATOM 1836 N N . ILE A 1 232 ? -15.279 12.592 8.029 1.00 98.44 232 ILE A N 1
ATOM 1837 C CA . ILE A 1 232 ? -16.536 13.316 8.264 1.00 98.44 232 ILE A CA 1
ATOM 1838 C C . ILE A 1 232 ? -17.731 12.462 7.850 1.00 98.44 232 ILE A C 1
ATOM 1840 O O . ILE A 1 232 ? -18.658 12.289 8.635 1.00 98.44 232 ILE A O 1
ATOM 1844 N N . ARG A 1 233 ? -17.698 11.883 6.644 1.00 98.38 233 ARG A N 1
ATOM 1845 C CA . ARG A 1 233 ? -18.779 11.030 6.140 1.00 98.38 233 ARG A CA 1
ATOM 1846 C C . ARG A 1 233 ? -19.050 9.863 7.083 1.00 98.38 233 ARG A C 1
ATOM 1848 O O . ARG A 1 233 ? -20.205 9.561 7.346 1.00 98.38 233 ARG A O 1
ATOM 1855 N N . THR A 1 234 ? -18.005 9.217 7.593 1.00 96.50 234 THR A N 1
ATOM 1856 C CA . THR A 1 234 ? -18.156 8.072 8.501 1.00 96.50 234 THR A CA 1
ATOM 1857 C C . THR A 1 234 ? -18.743 8.494 9.850 1.00 96.50 234 THR A C 1
ATOM 1859 O O . THR A 1 234 ? -19.582 7.779 10.397 1.00 96.50 234 THR A O 1
ATOM 1862 N N . ARG A 1 235 ? -18.330 9.652 10.386 1.00 97.06 235 ARG A N 1
ATOM 1863 C CA . ARG A 1 235 ? -18.887 10.209 11.628 1.00 97.06 235 ARG A CA 1
ATOM 1864 C C . ARG A 1 235 ? -20.365 10.563 11.459 1.00 97.06 235 ARG A C 1
ATOM 1866 O O . ARG A 1 235 ? -21.181 10.059 12.223 1.00 97.06 235 ARG A O 1
ATOM 1873 N N . ILE A 1 236 ? -20.694 11.350 10.436 1.00 98.50 236 ILE A N 1
ATOM 1874 C CA . ILE A 1 236 ? -22.067 11.787 10.158 1.00 98.50 236 ILE A CA 1
ATOM 1875 C C . ILE A 1 236 ? -22.975 10.579 9.918 1.00 98.50 236 ILE A C 1
ATOM 1877 O O . ILE A 1 236 ? -24.016 10.476 10.550 1.00 98.50 236 ILE A O 1
ATOM 1881 N N . ALA A 1 237 ? -22.551 9.607 9.104 1.00 98.12 237 ALA A N 1
ATOM 1882 C CA . ALA A 1 237 ? -23.355 8.413 8.836 1.00 98.12 237 ALA A CA 1
ATOM 1883 C C . ALA A 1 237 ? -23.686 7.620 10.112 1.00 98.12 237 ALA A C 1
ATOM 1885 O O . ALA A 1 237 ? -24.768 7.048 10.225 1.00 98.12 237 ALA A O 1
ATOM 1886 N N . ARG A 1 238 ? -22.769 7.583 11.089 1.00 96.00 238 ARG A N 1
ATOM 1887 C CA . ARG A 1 238 ? -23.036 6.965 12.394 1.00 96.00 238 ARG A CA 1
ATOM 1888 C C . ARG A 1 238 ? -24.042 7.783 13.202 1.00 96.00 238 ARG A C 1
ATOM 1890 O O . ARG A 1 238 ? -24.955 7.197 13.769 1.00 96.00 238 ARG A O 1
ATOM 1897 N N . GLU A 1 239 ? -23.869 9.099 13.272 1.00 97.44 239 GLU A N 1
ATOM 1898 C CA . GLU A 1 239 ? -24.765 10.001 14.010 1.00 97.44 239 GLU A CA 1
ATOM 1899 C C . GLU A 1 239 ? -26.190 9.968 13.444 1.00 97.44 239 GLU A C 1
ATOM 1901 O O . GLU A 1 239 ? -27.146 9.791 14.195 1.00 97.44 239 GLU A O 1
ATOM 1906 N N . GLU A 1 240 ? -26.327 10.037 12.120 1.00 98.31 240 GLU A N 1
ATOM 1907 C CA . GLU A 1 240 ? -27.603 9.910 11.412 1.00 98.31 240 GLU A CA 1
ATOM 1908 C C . GLU A 1 240 ? -28.263 8.555 11.689 1.00 98.31 240 GLU A C 1
ATOM 1910 O O . GLU A 1 240 ? -29.452 8.503 12.001 1.00 98.31 240 GLU A O 1
ATOM 1915 N N . ALA A 1 241 ? -27.494 7.460 11.646 1.00 97.69 241 ALA A N 1
ATOM 1916 C CA . ALA A 1 241 ? -27.998 6.124 11.954 1.00 97.69 241 ALA A CA 1
ATOM 1917 C C . ALA A 1 241 ? -28.523 6.024 13.399 1.00 97.69 241 ALA A C 1
ATOM 1919 O O . ALA A 1 241 ? -29.612 5.498 13.620 1.00 97.69 241 ALA A O 1
ATOM 1920 N N . ILE A 1 242 ? -27.790 6.565 14.378 1.00 96.88 242 ILE A N 1
ATOM 1921 C CA . ILE A 1 242 ? -28.228 6.589 15.785 1.00 96.88 242 ILE A CA 1
ATOM 1922 C C . ILE A 1 242 ? -29.491 7.437 15.932 1.00 96.88 242 ILE A C 1
ATOM 1924 O O . ILE A 1 242 ? -30.427 7.025 16.615 1.00 96.88 242 ILE A O 1
ATOM 1928 N N . HIS A 1 243 ? -29.549 8.591 15.263 1.00 97.00 243 HIS A N 1
ATOM 1929 C CA . HIS A 1 243 ? -30.721 9.460 15.301 1.00 97.00 243 HIS A CA 1
ATOM 1930 C C . HIS A 1 243 ? -31.975 8.736 14.786 1.00 97.00 243 HIS A C 1
ATOM 1932 O O . HIS A 1 243 ? -33.054 8.908 15.354 1.00 97.00 243 HIS A O 1
ATOM 1938 N N . VAL A 1 244 ? -31.875 7.914 13.737 1.00 98.12 244 VAL A N 1
ATOM 1939 C CA . VAL A 1 244 ? -33.023 7.135 13.227 1.00 98.12 244 VAL A CA 1
ATOM 1940 C C . VAL A 1 244 ? -33.312 5.862 14.036 1.00 98.12 244 VAL A C 1
ATOM 1942 O O . VAL A 1 244 ? -34.165 5.068 13.647 1.00 98.12 244 VAL A O 1
ATOM 1945 N N . GLY A 1 245 ? -32.631 5.665 15.170 1.00 96.56 245 GLY A N 1
ATOM 1946 C CA . GLY A 1 245 ? -32.854 4.543 16.080 1.00 96.56 245 GLY A CA 1
ATOM 1947 C C . GLY A 1 245 ? -32.066 3.276 15.742 1.00 96.56 245 GLY A C 1
ATOM 1948 O O . GLY A 1 245 ? -32.392 2.208 16.260 1.00 96.56 245 GLY A O 1
ATOM 1949 N N . ALA A 1 246 ? -31.035 3.351 14.893 1.00 97.38 246 ALA A N 1
ATOM 1950 C CA . ALA A 1 246 ? -30.133 2.223 14.689 1.00 97.38 246 ALA A CA 1
ATOM 1951 C C . ALA A 1 246 ? -29.237 2.029 15.921 1.00 97.38 246 ALA A C 1
ATOM 1953 O O . ALA A 1 246 ? -28.611 2.969 16.414 1.00 97.38 246 ALA A O 1
ATOM 1954 N N . TYR A 1 247 ? -29.139 0.789 16.394 1.00 94.44 247 TYR A N 1
ATOM 1955 C CA . TYR A 1 247 ? -28.238 0.406 17.474 1.00 94.44 247 TYR A CA 1
ATOM 1956 C C . TYR A 1 247 ? -26.995 -0.281 16.903 1.00 94.44 247 TYR A C 1
ATOM 1958 O O . TYR A 1 247 ? -27.075 -1.104 15.988 1.00 94.44 247 TYR A O 1
ATOM 1966 N N . PHE A 1 248 ? -25.832 0.047 17.459 1.00 94.88 248 PHE A N 1
ATOM 1967 C CA . PHE A 1 248 ? -24.567 -0.607 17.139 1.00 94.88 248 PHE A CA 1
ATOM 1968 C C . PHE A 1 248 ? -24.159 -1.513 18.302 1.00 94.88 248 PHE A C 1
ATOM 1970 O O . PHE A 1 248 ? -24.455 -1.217 19.457 1.00 94.88 248 PHE A O 1
ATOM 1977 N N . GLY A 1 249 ? -23.501 -2.632 17.996 1.00 94.12 249 GLY A N 1
ATOM 1978 C CA . GLY A 1 249 ? -22.882 -3.472 19.020 1.00 94.12 249 GLY A CA 1
ATOM 1979 C C . GLY A 1 249 ? -21.649 -2.809 19.640 1.00 94.12 249 GLY A C 1
ATOM 1980 O O . GLY A 1 249 ? -21.411 -1.612 19.473 1.00 94.12 249 GLY A O 1
ATOM 1981 N N . LYS A 1 250 ? -20.828 -3.619 20.313 1.00 96.19 250 LYS A N 1
ATOM 1982 C CA . LYS A 1 250 ? -19.587 -3.160 20.946 1.00 96.19 250 LYS A CA 1
ATOM 1983 C C . LYS A 1 250 ? -18.678 -2.456 19.944 1.00 96.19 250 LYS A C 1
ATOM 1985 O O . LYS A 1 250 ? -18.430 -2.954 18.842 1.00 96.19 250 LYS A O 1
ATOM 1990 N N . GLY A 1 251 ? -18.188 -1.284 20.332 1.00 95.00 251 GLY A N 1
ATOM 1991 C CA . GLY A 1 251 ? -17.261 -0.512 19.512 1.00 95.00 251 GLY A CA 1
ATOM 1992 C C . GLY A 1 251 ? -15.866 -1.150 19.469 1.00 95.00 251 GLY A C 1
ATOM 1993 O O . GLY A 1 251 ? -15.521 -1.935 20.350 1.00 95.00 251 GLY A O 1
ATOM 1994 N N . PRO A 1 252 ? -15.008 -0.767 18.504 1.00 95.50 252 PRO A N 1
ATOM 1995 C CA . PRO A 1 252 ? -13.623 -1.241 18.459 1.00 95.50 252 PRO A CA 1
ATOM 1996 C C . PRO A 1 252 ? -12.830 -0.959 19.744 1.00 95.50 252 PRO A C 1
ATOM 1998 O O . PRO A 1 252 ? -11.976 -1.757 20.109 1.00 95.50 252 PRO A O 1
ATOM 2001 N N . LEU A 1 253 ? -13.126 0.151 20.436 1.00 96.00 253 LEU A N 1
ATOM 2002 C CA . LEU A 1 253 ? -12.481 0.509 21.703 1.00 96.00 253 LEU A CA 1
ATOM 2003 C C . LEU A 1 253 ? -12.851 -0.468 22.827 1.00 96.00 253 LEU A C 1
ATOM 2005 O O . LEU A 1 253 ? -11.971 -0.957 23.519 1.00 96.00 253 LEU A O 1
ATOM 2009 N N . GLU A 1 254 ? -14.138 -0.784 22.971 1.00 97.38 254 GLU A N 1
ATOM 2010 C CA . GLU A 1 254 ? -14.633 -1.724 23.985 1.00 97.38 254 GLU A CA 1
ATOM 2011 C C . GLU A 1 254 ? -14.095 -3.137 23.734 1.00 97.38 254 GLU A C 1
ATOM 2013 O O . GLU A 1 254 ? -13.588 -3.780 24.647 1.00 97.38 254 GLU A O 1
ATOM 2018 N N . VAL A 1 255 ? -14.101 -3.586 22.472 1.00 97.94 255 VAL A N 1
ATOM 2019 C CA . VAL A 1 255 ? -13.480 -4.862 22.079 1.00 97.94 255 VAL A CA 1
ATOM 2020 C C . VAL A 1 255 ? -11.975 -4.868 22.376 1.00 97.94 255 VAL A C 1
ATOM 2022 O O . VAL A 1 255 ? -11.441 -5.901 22.771 1.00 97.94 255 VAL A O 1
ATOM 2025 N N . GLY A 1 256 ? -11.292 -3.733 22.199 1.00 98.06 256 GLY A N 1
ATOM 2026 C CA . GLY A 1 256 ? -9.880 -3.571 22.552 1.00 98.06 256 GLY A CA 1
ATOM 2027 C C . GLY A 1 256 ? -9.627 -3.786 24.043 1.00 98.06 256 GLY A C 1
ATOM 2028 O O . GLY A 1 256 ? -8.820 -4.642 24.395 1.00 98.06 256 GLY A O 1
ATOM 2029 N N . VAL A 1 257 ? -10.383 -3.097 24.902 1.00 97.94 257 VAL A N 1
ATOM 2030 C CA . VAL A 1 257 ? -10.288 -3.236 26.367 1.00 97.94 257 VAL A CA 1
ATOM 2031 C C . VAL A 1 257 ? -10.534 -4.682 26.802 1.00 97.94 257 VAL A C 1
ATOM 2033 O O . VAL A 1 257 ? -9.763 -5.233 27.576 1.00 97.94 257 VAL A O 1
ATOM 2036 N N . GLU A 1 258 ? -11.527 -5.365 26.228 1.00 97.88 258 GLU A N 1
ATOM 2037 C CA . GLU A 1 258 ? -11.785 -6.775 26.557 1.00 97.88 258 GLU A CA 1
ATOM 2038 C C . GLU A 1 258 ? -10.632 -7.721 26.195 1.00 97.88 258 GLU A C 1
ATOM 2040 O O . GLU A 1 258 ? -10.456 -8.766 26.826 1.00 97.88 258 GLU A O 1
ATOM 2045 N N . LEU A 1 259 ? -9.884 -7.421 25.130 1.00 98.38 259 LEU A N 1
ATOM 2046 C CA . LEU A 1 259 ? -8.709 -8.202 24.746 1.00 98.38 259 LEU A CA 1
ATOM 2047 C C . LEU A 1 259 ? -7.521 -7.897 25.663 1.00 98.38 259 LEU A C 1
ATOM 2049 O O . LEU A 1 259 ? -6.788 -8.822 26.019 1.00 98.38 259 LEU A O 1
ATOM 2053 N N . GLU A 1 260 ? -7.360 -6.636 26.063 1.00 98.25 260 GLU A N 1
ATOM 2054 C CA . GLU A 1 260 ? -6.350 -6.200 27.030 1.00 98.25 260 GLU A CA 1
ATOM 2055 C C . GLU A 1 260 ? -6.581 -6.841 28.399 1.00 98.25 260 GLU A C 1
ATOM 2057 O O . GLU A 1 260 ? -5.649 -7.418 28.952 1.00 98.25 260 GLU A O 1
ATOM 2062 N N . ASP A 1 261 ? -7.822 -6.866 28.886 1.00 98.38 261 ASP A N 1
ATOM 2063 C CA . ASP A 1 261 ? -8.188 -7.515 30.147 1.00 98.38 261 ASP A CA 1
ATOM 2064 C C . ASP A 1 261 ? -7.866 -9.016 30.120 1.00 98.38 261 ASP A C 1
ATOM 2066 O O . ASP A 1 261 ? -7.264 -9.556 31.048 1.00 98.38 261 ASP A O 1
ATOM 2070 N N . LYS A 1 262 ? -8.194 -9.710 29.022 1.00 98.25 262 LYS A N 1
ATOM 2071 C CA . LYS A 1 262 ? -7.864 -11.139 28.861 1.00 98.25 262 LYS A CA 1
ATOM 2072 C C . LYS A 1 262 ? -6.357 -11.380 28.878 1.00 98.25 262 LYS A C 1
ATOM 2074 O O . LYS A 1 262 ? -5.893 -12.337 29.501 1.00 98.25 262 LYS A O 1
ATOM 2079 N N . ALA A 1 263 ? -5.595 -10.534 28.187 1.00 98.19 263 ALA A N 1
ATOM 2080 C CA . ALA A 1 263 ? -4.141 -10.619 28.180 1.00 98.19 263 ALA A CA 1
ATOM 2081 C C . ALA A 1 263 ? -3.564 -10.316 29.573 1.00 98.19 263 ALA A C 1
ATOM 2083 O O . ALA A 1 263 ? -2.690 -11.048 30.041 1.00 98.19 263 ALA A O 1
ATOM 2084 N N . TRP A 1 264 ? -4.095 -9.310 30.265 1.00 98.12 264 TRP A N 1
ATOM 2085 C CA . TRP A 1 264 ? -3.703 -8.930 31.619 1.00 98.12 264 TRP A CA 1
ATOM 2086 C C . TRP A 1 264 ? -3.929 -10.053 32.627 1.00 98.12 264 TRP A C 1
ATOM 2088 O O . TRP A 1 264 ? -3.017 -10.377 33.383 1.00 98.12 264 TRP A O 1
ATOM 2098 N N . GLU A 1 265 ? -5.093 -10.704 32.613 1.00 98.44 265 GLU A N 1
ATOM 2099 C CA . GLU A 1 265 ? -5.358 -11.836 33.507 1.00 98.44 265 GLU A CA 1
ATOM 2100 C C . GLU A 1 265 ? -4.427 -13.020 33.217 1.00 98.44 265 GLU A C 1
ATOM 2102 O O . GLU A 1 265 ? -3.915 -13.649 34.145 1.00 98.44 265 GLU A O 1
ATOM 2107 N N . SER A 1 266 ? -4.127 -13.284 31.938 1.00 98.12 266 SER A N 1
ATOM 2108 C CA . SER A 1 266 ? -3.149 -14.317 31.573 1.00 98.12 266 SER A CA 1
ATOM 2109 C C . SER A 1 266 ? -1.739 -13.989 32.081 1.00 98.12 266 SER A C 1
ATOM 2111 O O . SER A 1 266 ? -1.045 -14.866 32.599 1.00 98.12 266 SER A O 1
ATOM 2113 N N . TRP A 1 267 ? -1.337 -12.717 32.002 1.00 98.38 267 TRP A N 1
ATOM 2114 C CA . TRP A 1 267 ? -0.059 -12.243 32.522 1.00 98.38 267 TRP A CA 1
ATOM 2115 C C . TRP A 1 267 ? -0.018 -12.288 34.050 1.00 98.38 267 TRP A C 1
ATOM 2117 O O . TRP A 1 267 ? 0.982 -12.722 34.609 1.00 98.38 267 TRP A O 1
ATOM 2127 N N . LYS A 1 268 ? -1.106 -11.915 34.729 1.00 98.56 268 LYS A N 1
ATOM 2128 C CA . LYS A 1 268 ? -1.218 -11.950 36.191 1.00 98.56 268 LYS A CA 1
ATOM 2129 C C . LYS A 1 268 ? -1.062 -13.372 36.729 1.00 98.56 268 LYS A C 1
ATOM 2131 O O . LYS A 1 268 ? -0.322 -13.582 37.686 1.00 98.56 268 LYS A O 1
ATOM 2136 N N . ALA A 1 269 ? -1.705 -14.352 36.092 1.00 98.06 269 ALA A N 1
ATOM 2137 C CA . ALA A 1 269 ? -1.555 -15.760 36.456 1.00 98.06 269 ALA A CA 1
ATOM 2138 C C . ALA A 1 269 ? -0.102 -16.241 36.298 1.00 98.06 269 ALA A C 1
ATOM 2140 O O . ALA A 1 269 ? 0.441 -16.864 37.208 1.00 98.06 269 ALA A O 1
ATOM 2141 N N . TRP A 1 270 ? 0.545 -15.897 35.179 1.00 98.06 270 TRP A N 1
ATOM 2142 C CA . TRP A 1 270 ? 1.958 -16.207 34.952 1.00 98.06 270 TRP A CA 1
ATOM 2143 C C . TRP A 1 270 ? 2.877 -15.516 35.969 1.00 98.06 270 TRP A C 1
ATOM 2145 O O . TRP A 1 270 ? 3.756 -16.161 36.532 1.00 98.06 270 TRP A O 1
ATOM 2155 N N . ALA A 1 271 ? 2.664 -14.227 36.239 1.00 98.12 271 ALA A N 1
ATOM 2156 C CA . ALA A 1 271 ? 3.481 -13.451 37.165 1.00 98.12 271 ALA A CA 1
ATOM 2157 C C . ALA A 1 271 ? 3.388 -14.004 38.591 1.00 98.12 271 ALA A C 1
ATOM 2159 O O . ALA A 1 271 ? 4.413 -14.158 39.246 1.00 98.12 271 ALA A O 1
ATOM 2160 N N . ASN A 1 272 ? 2.187 -14.375 39.044 1.00 98.12 272 ASN A N 1
ATOM 2161 C CA . ASN A 1 272 ? 2.004 -15.022 40.342 1.00 98.12 272 ASN A CA 1
ATOM 2162 C C . ASN A 1 272 ? 2.764 -16.347 40.417 1.00 98.12 272 ASN A C 1
ATOM 2164 O O . ASN A 1 272 ? 3.486 -16.567 41.383 1.00 98.12 272 ASN A O 1
ATOM 2168 N N . GLN A 1 273 ? 2.666 -17.185 39.379 1.00 97.19 273 GLN A N 1
ATOM 2169 C CA . GLN A 1 273 ? 3.414 -18.439 39.318 1.00 97.19 273 GLN A CA 1
ATOM 2170 C C . GLN A 1 273 ? 4.931 -18.197 39.361 1.00 97.19 273 GLN A C 1
ATOM 2172 O O . GLN A 1 273 ? 5.641 -18.899 40.071 1.00 97.19 273 GLN A O 1
ATOM 2177 N N . GLN A 1 274 ? 5.439 -17.191 38.643 1.00 96.88 274 GLN A N 1
ATOM 2178 C CA . GLN A 1 274 ? 6.864 -16.846 38.677 1.00 96.88 274 GLN A CA 1
ATOM 2179 C C . GLN A 1 274 ? 7.316 -16.334 40.046 1.00 96.88 274 GLN A C 1
ATOM 2181 O O . GLN A 1 274 ? 8.391 -16.713 40.500 1.00 96.88 274 GLN A O 1
ATOM 2186 N N . ILE A 1 275 ? 6.504 -15.515 40.718 1.00 97.56 275 ILE A N 1
ATOM 2187 C CA . ILE A 1 275 ? 6.787 -15.052 42.083 1.00 97.56 275 ILE A CA 1
ATOM 2188 C C . ILE A 1 275 ? 6.844 -16.248 43.042 1.00 97.56 275 ILE A C 1
ATOM 2190 O O . ILE A 1 275 ? 7.734 -16.314 43.886 1.00 97.56 275 ILE A O 1
ATOM 2194 N N . GLU A 1 276 ? 5.927 -17.206 42.900 1.00 96.56 276 GLU A N 1
ATOM 2195 C CA . GLU A 1 276 ? 5.892 -18.427 43.712 1.00 96.56 276 GLU A CA 1
ATOM 2196 C C . GLU A 1 276 ? 7.112 -19.322 43.450 1.00 96.56 276 GLU A C 1
ATOM 2198 O O . GLU A 1 276 ? 7.759 -19.790 44.388 1.00 96.56 276 GLU A O 1
ATOM 2203 N N . GLU A 1 277 ? 7.481 -19.508 42.181 1.00 95.06 277 GLU A N 1
ATOM 2204 C CA . GLU A 1 277 ? 8.681 -20.240 41.774 1.00 95.06 277 GLU A CA 1
ATOM 2205 C C . GLU A 1 277 ? 9.949 -19.568 42.318 1.00 95.06 277 GLU A C 1
ATOM 2207 O O . GLU A 1 277 ? 10.776 -20.242 42.931 1.00 95.06 277 GLU A O 1
ATOM 2212 N N . GLU A 1 278 ? 10.092 -18.248 42.184 1.00 94.19 278 GLU A N 1
ATOM 2213 C CA . GLU A 1 278 ? 11.234 -17.495 42.712 1.00 94.19 278 GLU A CA 1
ATOM 2214 C C . GLU A 1 278 ? 11.304 -17.556 44.241 1.00 94.19 278 GLU A C 1
ATOM 2216 O O . GLU A 1 278 ? 12.374 -17.813 44.798 1.00 94.19 278 GLU A O 1
ATOM 2221 N N . ALA A 1 279 ? 10.172 -17.395 44.930 1.00 93.06 279 ALA A N 1
ATOM 2222 C CA . ALA A 1 279 ? 10.095 -17.543 46.380 1.00 93.06 279 ALA A CA 1
ATOM 2223 C C . ALA A 1 279 ? 10.487 -18.963 46.820 1.00 93.06 279 ALA A C 1
ATOM 2225 O O . ALA A 1 279 ? 11.261 -19.121 47.765 1.00 93.06 279 ALA A O 1
ATOM 2226 N N . SER A 1 280 ? 10.021 -19.993 46.106 1.00 91.25 280 SER A N 1
ATOM 2227 C CA . SER A 1 280 ? 10.366 -21.390 46.388 1.00 91.25 280 SER A CA 1
ATOM 2228 C C . SER A 1 280 ? 11.848 -21.684 46.139 1.00 91.25 280 SER A C 1
ATOM 2230 O O . SER A 1 280 ? 12.489 -22.327 46.966 1.00 91.25 280 SER A O 1
ATOM 2232 N N . MET A 1 281 ? 12.430 -21.162 45.054 1.00 90.81 281 MET A N 1
ATOM 2233 C CA . MET A 1 281 ? 13.857 -21.294 44.762 1.00 90.81 281 MET A CA 1
ATOM 2234 C C . MET A 1 281 ? 14.697 -20.562 45.806 1.00 90.81 281 MET A C 1
ATOM 2236 O O . MET A 1 281 ? 15.693 -21.105 46.276 1.00 90.81 281 MET A O 1
ATOM 2240 N N . ARG A 1 282 ? 14.288 -19.356 46.220 1.00 90.62 282 ARG A N 1
ATOM 2241 C CA . ARG A 1 282 ? 14.955 -18.605 47.290 1.00 90.62 282 ARG A CA 1
ATOM 2242 C C . ARG A 1 282 ? 14.905 -19.362 48.615 1.00 90.62 282 ARG A C 1
ATOM 2244 O O . ARG A 1 282 ? 15.921 -19.430 49.301 1.00 90.62 282 ARG A O 1
ATOM 2251 N N . ALA A 1 283 ? 13.762 -19.960 48.949 1.00 89.56 283 ALA A N 1
ATOM 2252 C CA . ALA A 1 283 ? 13.626 -20.813 50.124 1.00 89.56 283 ALA A CA 1
ATOM 2253 C C . ALA A 1 283 ? 14.545 -22.042 50.035 1.00 89.56 283 ALA A C 1
ATOM 2255 O O . ALA A 1 283 ? 15.253 -22.317 50.994 1.00 89.56 283 ALA A O 1
ATOM 2256 N N . GLN A 1 284 ? 14.619 -22.708 48.877 1.00 87.00 284 GLN A N 1
ATOM 2257 C CA . GLN A 1 284 ? 15.515 -23.850 48.642 1.00 87.00 284 GLN A CA 1
ATOM 2258 C C . GLN A 1 284 ? 17.005 -23.476 48.705 1.00 87.00 284 GLN A C 1
ATOM 2260 O O . GLN A 1 284 ? 17.815 -24.265 49.177 1.00 87.00 284 GLN A O 1
ATOM 2265 N N . MET A 1 285 ? 17.386 -22.281 48.241 1.00 81.88 285 MET A N 1
ATOM 2266 C CA . MET A 1 285 ? 18.765 -21.784 48.331 1.00 81.88 285 MET A CA 1
ATOM 2267 C C . MET A 1 285 ? 19.159 -21.404 49.761 1.00 81.88 285 MET A C 1
ATOM 2269 O O . MET A 1 285 ? 20.323 -21.545 50.128 1.00 81.88 285 MET A O 1
ATOM 2273 N N . PHE A 1 286 ? 18.209 -20.910 50.560 1.00 80.75 286 PHE A N 1
ATOM 2274 C CA . PHE A 1 286 ? 18.436 -20.606 51.971 1.00 80.75 286 PHE A CA 1
ATOM 2275 C C . PHE A 1 286 ? 18.393 -21.872 52.843 1.00 80.75 286 PHE A C 1
ATOM 2277 O O . PHE A 1 286 ? 19.175 -21.997 53.782 1.00 80.75 286 PHE A O 1
ATOM 2284 N N . SER A 1 287 ? 17.563 -22.858 52.492 1.00 70.88 287 SER A N 1
ATOM 2285 C CA . SER A 1 287 ? 17.583 -24.198 53.079 1.00 70.88 287 SER A CA 1
ATOM 2286 C C . SER A 1 287 ? 18.674 -25.060 52.424 1.00 70.88 287 SER A C 1
ATOM 2288 O O . SER A 1 287 ? 18.394 -26.008 51.688 1.00 70.88 287 SER A O 1
ATOM 2290 N N . GLY A 1 288 ? 19.944 -24.729 52.661 1.00 61.22 288 GLY A N 1
ATOM 2291 C CA . GLY A 1 288 ? 21.042 -25.659 52.375 1.00 61.22 288 GLY A CA 1
ATOM 2292 C C . GLY A 1 288 ? 20.874 -26.967 53.168 1.00 61.22 288 GLY A C 1
ATOM 2293 O O . GLY A 1 288 ? 20.160 -26.965 54.174 1.00 61.22 288 GLY A O 1
ATOM 2294 N N . PRO A 1 289 ? 21.502 -28.089 52.755 1.00 50.75 289 PRO A N 1
ATOM 2295 C CA . PRO A 1 289 ? 21.408 -29.337 53.501 1.00 50.75 289 PRO A CA 1
ATOM 2296 C C . PRO A 1 289 ? 21.939 -29.092 54.914 1.00 50.75 289 PRO A C 1
ATOM 2298 O O . PRO A 1 289 ? 23.139 -28.896 55.112 1.00 50.75 289 PRO A O 1
ATOM 2301 N N . GLN A 1 290 ? 21.040 -29.088 55.899 1.00 46.34 290 GLN A N 1
ATOM 2302 C CA . GLN A 1 290 ? 21.429 -29.350 57.272 1.00 46.34 290 GLN A CA 1
ATOM 2303 C C . GLN A 1 290 ? 22.007 -30.763 57.257 1.00 46.34 290 GLN A C 1
ATOM 2305 O O . GLN A 1 290 ? 21.275 -31.747 57.204 1.00 46.34 290 GLN A O 1
ATOM 2310 N N . ASN A 1 291 ? 23.338 -30.862 57.222 1.00 40.59 291 ASN A N 1
ATOM 2311 C CA . ASN A 1 291 ? 24.007 -32.059 57.698 1.00 40.59 291 ASN A CA 1
ATOM 2312 C C . ASN A 1 291 ? 23.452 -32.303 59.102 1.00 40.59 291 ASN A C 1
ATOM 2314 O O . ASN A 1 291 ? 23.578 -31.436 59.966 1.00 40.59 291 ASN A O 1
ATOM 2318 N N . GLU A 1 292 ? 22.813 -33.451 59.298 1.00 44.66 292 GLU A N 1
ATOM 2319 C CA . GLU A 1 292 ? 22.136 -33.863 60.532 1.00 44.66 292 GLU A CA 1
ATOM 2320 C C . GLU A 1 292 ? 23.117 -34.137 61.701 1.00 44.66 292 GLU A C 1
ATOM 2322 O O . GLU A 1 292 ? 22.880 -35.018 62.517 1.00 44.66 292 GLU A O 1
ATOM 2327 N N . ASP A 1 293 ? 24.227 -33.393 61.798 1.00 42.00 293 ASP A N 1
ATOM 2328 C CA . ASP A 1 293 ? 25.230 -33.504 62.867 1.00 42.00 293 ASP A CA 1
ATOM 2329 C C . ASP A 1 293 ? 25.852 -32.148 63.263 1.00 42.00 293 ASP A C 1
ATOM 2331 O O . ASP A 1 293 ? 27.053 -32.008 63.487 1.00 42.00 293 ASP A O 1
ATOM 2335 N N . ALA A 1 294 ? 25.033 -31.103 63.347 1.00 41.38 294 ALA A N 1
ATOM 2336 C CA . ALA A 1 294 ? 25.365 -29.925 64.142 1.00 41.38 294 ALA A CA 1
ATOM 2337 C C . ALA A 1 294 ? 24.115 -29.528 64.922 1.00 41.38 294 ALA A C 1
ATOM 2339 O O . ALA A 1 294 ? 23.116 -29.112 64.340 1.00 41.38 294 ALA A O 1
ATOM 2340 N N . GLY A 1 295 ? 24.173 -29.769 66.233 1.00 40.06 295 GLY A N 1
ATOM 2341 C CA . GLY A 1 295 ? 23.058 -29.717 67.166 1.00 40.06 295 GLY A CA 1
ATOM 2342 C C . GLY A 1 295 ? 22.111 -28.540 66.962 1.00 40.06 295 GLY A C 1
ATOM 2343 O O . GLY A 1 295 ? 22.521 -27.385 66.867 1.00 40.06 295 GLY A O 1
ATOM 2344 N N . VAL A 1 296 ? 20.824 -28.877 66.964 1.00 42.34 296 VAL A N 1
ATOM 2345 C CA . VAL A 1 2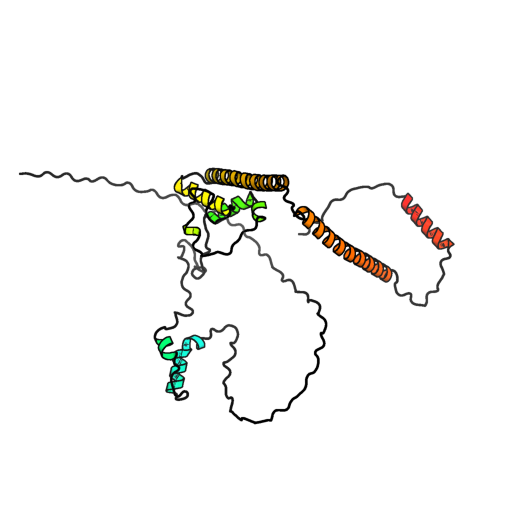96 ? 19.713 -27.953 67.155 1.00 42.34 296 VAL A CA 1
ATOM 2346 C C . VAL A 1 296 ? 19.900 -27.270 68.512 1.00 42.34 296 VAL A C 1
ATOM 2348 O O . VAL A 1 296 ? 19.493 -27.793 69.546 1.00 42.34 296 VAL A O 1
ATOM 2351 N N . SER A 1 297 ? 20.550 -26.111 68.530 1.00 43.53 297 SER A N 1
ATOM 2352 C CA . SER A 1 297 ? 20.200 -25.081 69.497 1.00 43.53 297 SER A CA 1
ATOM 2353 C C . SER A 1 297 ? 18.968 -24.392 68.931 1.00 43.53 297 SER A C 1
ATOM 2355 O O . SER A 1 297 ? 19.085 -23.577 68.013 1.00 43.53 297 SER A O 1
ATOM 2357 N N . ASP A 1 298 ? 17.794 -24.780 69.431 1.00 45.84 298 ASP A N 1
ATOM 2358 C CA . ASP A 1 298 ? 16.600 -23.938 69.372 1.00 45.84 298 ASP A CA 1
ATOM 2359 C C . ASP A 1 298 ? 17.036 -22.539 69.815 1.00 45.84 298 ASP A C 1
ATOM 2361 O O . ASP A 1 298 ? 17.367 -22.337 70.986 1.00 45.84 298 ASP A O 1
ATOM 2365 N N . LEU A 1 299 ? 17.109 -21.598 68.870 1.00 53.41 299 LEU A N 1
ATOM 2366 C CA . LEU A 1 299 ? 17.243 -20.189 69.208 1.00 53.41 299 LEU A CA 1
ATOM 2367 C C . LEU A 1 299 ? 16.019 -19.857 70.041 1.00 53.41 299 LEU A C 1
ATOM 2369 O O . LEU A 1 299 ? 14.875 -19.982 69.591 1.00 53.41 299 LEU A O 1
ATOM 2373 N N . THR A 1 300 ? 16.270 -19.520 71.296 1.00 59.31 300 THR A N 1
ATOM 2374 C CA . THR A 1 300 ? 15.196 -19.224 72.229 1.00 59.31 300 THR A CA 1
ATOM 2375 C C . THR A 1 300 ? 14.444 -17.998 71.723 1.00 59.31 300 THR A C 1
ATOM 2377 O O . THR A 1 300 ? 15.019 -17.121 71.082 1.00 59.31 300 THR A O 1
ATOM 2380 N N . THR A 1 301 ? 13.141 -17.908 71.993 1.00 59.28 301 THR A N 1
ATOM 2381 C CA . THR A 1 301 ? 12.288 -16.793 71.536 1.00 59.28 301 THR A CA 1
ATOM 2382 C C . THR A 1 301 ? 12.879 -15.411 71.855 1.00 59.28 301 THR A C 1
ATOM 2384 O O . THR A 1 301 ? 12.667 -14.469 71.102 1.00 59.28 301 THR A O 1
ATOM 2387 N N . ALA A 1 302 ? 13.687 -15.308 72.914 1.00 60.75 302 ALA A N 1
ATOM 2388 C CA . ALA A 1 302 ? 14.415 -14.097 73.278 1.00 60.75 302 ALA A CA 1
ATOM 2389 C C . ALA A 1 302 ? 15.523 -13.709 72.276 1.00 60.75 302 ALA A C 1
ATOM 2391 O O . ALA A 1 302 ? 15.676 -12.533 71.973 1.00 60.75 302 ALA A O 1
ATOM 2392 N N . GLU A 1 303 ? 16.261 -14.672 71.717 1.00 61.62 303 GLU A N 1
ATOM 2393 C CA . GLU A 1 303 ? 17.309 -14.407 70.717 1.00 61.62 303 GLU A CA 1
ATOM 2394 C C . GLU A 1 303 ? 16.710 -14.029 69.353 1.00 61.62 303 GLU A C 1
ATOM 2396 O O . GLU A 1 303 ? 17.318 -13.284 68.585 1.00 61.62 303 GLU A O 1
ATOM 2401 N N . TYR A 1 304 ? 15.492 -14.499 69.063 1.00 65.62 304 TYR A N 1
ATOM 2402 C CA . TYR A 1 304 ? 14.742 -14.097 67.872 1.00 65.62 304 TYR A CA 1
ATOM 2403 C C . TYR A 1 304 ? 14.216 -12.656 67.991 1.00 65.62 304 TYR A C 1
ATOM 2405 O O . TYR A 1 304 ? 14.323 -11.889 67.035 1.00 65.62 304 TYR A O 1
ATOM 2413 N N . ASP A 1 305 ? 13.706 -12.263 69.163 1.00 65.62 305 ASP A N 1
ATOM 2414 C CA . ASP A 1 305 ? 13.257 -10.886 69.419 1.00 65.62 305 ASP A CA 1
ATOM 2415 C C . ASP A 1 305 ? 14.425 -9.880 69.450 1.00 65.62 305 ASP A C 1
ATOM 2417 O O . ASP A 1 305 ? 14.285 -8.769 68.925 1.00 65.62 305 ASP A O 1
ATOM 2421 N N . ASP A 1 306 ? 15.597 -10.269 69.968 1.00 70.50 306 ASP A N 1
ATOM 2422 C CA . ASP A 1 306 ? 16.815 -9.440 69.930 1.00 70.50 306 ASP A CA 1
ATOM 2423 C C . ASP A 1 306 ? 17.325 -9.233 68.490 1.00 70.50 306 ASP A C 1
ATOM 2425 O O . ASP A 1 306 ? 17.669 -8.117 68.097 1.00 70.50 306 ASP A O 1
ATOM 2429 N N . ALA A 1 307 ? 17.300 -10.271 67.646 1.00 65.31 307 ALA A N 1
ATOM 2430 C CA . ALA A 1 307 ? 17.706 -10.153 66.241 1.00 65.31 307 ALA A CA 1
ATOM 2431 C C . ALA A 1 307 ? 16.751 -9.267 65.415 1.00 65.31 307 ALA A C 1
ATOM 2433 O O . ALA A 1 307 ? 17.178 -8.548 64.505 1.00 65.31 307 ALA A O 1
ATOM 2434 N N . VAL A 1 308 ? 15.451 -9.291 65.731 1.00 68.75 308 VAL A N 1
ATOM 2435 C CA . VAL A 1 308 ? 14.446 -8.431 65.087 1.00 68.75 308 VAL A CA 1
ATOM 2436 C C . VAL A 1 308 ? 14.608 -6.970 65.524 1.00 68.75 308 VAL A C 1
ATOM 2438 O O . VAL A 1 308 ? 14.510 -6.072 64.686 1.00 68.75 308 VAL A O 1
ATOM 2441 N N . THR A 1 309 ? 14.931 -6.709 66.794 1.00 70.38 309 THR A N 1
ATOM 2442 C CA . THR A 1 309 ? 15.176 -5.343 67.294 1.00 70.38 309 THR A CA 1
ATOM 2443 C C . THR A 1 309 ? 16.501 -4.743 66.805 1.00 70.38 309 THR A C 1
ATOM 2445 O O . THR A 1 309 ? 16.562 -3.534 66.545 1.00 70.38 309 THR A O 1
ATOM 2448 N N . GLU A 1 310 ? 17.545 -5.549 66.586 1.00 66.12 310 GLU A N 1
ATOM 2449 C CA . GLU A 1 310 ? 18.800 -5.090 65.964 1.00 66.12 310 GLU A CA 1
ATOM 2450 C C . GLU A 1 310 ? 18.616 -4.679 64.488 1.00 66.12 310 GLU A C 1
ATOM 2452 O O . GLU A 1 310 ? 19.218 -3.708 64.023 1.00 66.12 310 GLU A O 1
ATOM 2457 N N . LEU A 1 311 ? 17.741 -5.366 63.746 1.00 62.84 311 LEU A N 1
ATOM 2458 C CA . LEU A 1 311 ? 17.440 -5.032 62.348 1.00 62.84 311 LEU A CA 1
ATOM 2459 C C . LEU A 1 311 ? 16.589 -3.759 62.216 1.00 62.84 311 LEU A C 1
ATOM 2461 O O . LEU A 1 311 ? 16.850 -2.931 61.338 1.00 62.84 311 LEU A O 1
ATOM 2465 N N . ASP A 1 312 ? 15.616 -3.562 63.107 1.00 56.28 312 ASP A N 1
ATOM 2466 C CA . ASP A 1 312 ? 14.758 -2.368 63.106 1.00 56.28 312 ASP A CA 1
ATOM 2467 C C . ASP A 1 312 ? 15.535 -1.099 63.511 1.00 56.28 312 ASP A C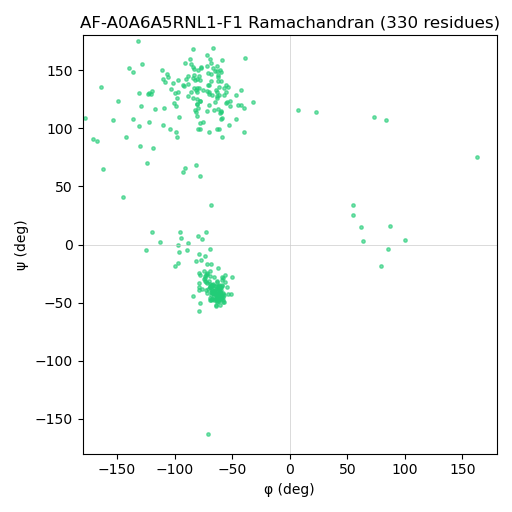 1
ATOM 2469 O O . ASP A 1 312 ? 15.338 -0.011 62.960 1.00 56.28 312 ASP A O 1
ATOM 2473 N N . SER A 1 313 ? 16.508 -1.236 64.417 1.00 57.69 313 SER A N 1
ATOM 2474 C CA . SER A 1 313 ? 17.399 -0.135 64.806 1.00 57.69 313 SER A CA 1
ATOM 2475 C C . SER A 1 313 ? 18.442 0.208 63.730 1.00 57.69 313 SER A C 1
ATOM 2477 O O . SER A 1 313 ? 18.787 1.382 63.577 1.00 57.69 313 SER A O 1
ATOM 2479 N N . GLN A 1 314 ? 18.868 -0.751 62.898 1.00 55.41 314 GLN A N 1
ATOM 2480 C CA . GLN A 1 314 ? 19.687 -0.470 61.709 1.00 55.41 314 GLN A CA 1
ATOM 2481 C C . GLN A 1 314 ? 18.906 0.253 60.597 1.00 55.41 314 GLN A C 1
ATOM 2483 O O . GLN A 1 314 ? 19.479 1.097 59.902 1.00 55.41 314 GLN A O 1
ATOM 2488 N N . ALA A 1 315 ? 17.598 0.005 60.460 1.00 53.19 315 ALA A N 1
ATOM 2489 C CA . ALA A 1 315 ? 16.736 0.730 59.520 1.00 53.19 315 ALA A CA 1
ATOM 2490 C C . ALA A 1 315 ? 16.508 2.202 59.926 1.00 53.19 315 ALA A C 1
ATOM 2492 O O . ALA A 1 315 ? 16.317 3.063 59.064 1.00 53.19 315 ALA A O 1
ATOM 2493 N N . ALA A 1 316 ? 16.592 2.520 61.221 1.00 48.81 316 ALA A N 1
ATOM 2494 C CA . ALA A 1 316 ? 16.413 3.876 61.741 1.00 48.81 316 ALA A CA 1
ATOM 2495 C C . ALA A 1 316 ? 17.663 4.780 61.625 1.00 48.81 316 ALA A C 1
ATOM 2497 O O . ALA A 1 316 ? 17.548 5.998 61.770 1.00 48.81 316 ALA A O 1
ATOM 2498 N N . ILE A 1 317 ? 18.853 4.223 61.346 1.00 50.72 317 ILE A N 1
ATOM 2499 C CA . ILE A 1 317 ? 20.134 4.967 61.335 1.00 50.72 317 ILE A CA 1
ATOM 2500 C C . ILE A 1 317 ? 20.560 5.423 59.922 1.00 50.72 317 ILE A C 1
ATOM 2502 O O . ILE A 1 317 ? 21.561 6.119 59.774 1.00 50.72 317 ILE A O 1
ATOM 2506 N N . ALA A 1 318 ? 19.794 5.133 58.866 1.00 40.88 318 ALA A N 1
ATOM 2507 C CA . ALA A 1 318 ? 20.102 5.616 57.515 1.00 40.88 318 ALA A CA 1
ATOM 2508 C C . ALA A 1 318 ? 19.295 6.881 57.138 1.00 40.88 318 ALA A C 1
ATOM 2510 O O . ALA A 1 318 ? 18.197 6.765 56.585 1.00 40.88 318 ALA A O 1
ATOM 2511 N N . PRO A 1 319 ? 19.808 8.113 57.353 1.00 44.56 319 PRO A N 1
ATOM 2512 C CA . PRO A 1 319 ? 19.205 9.291 56.761 1.00 44.56 319 PRO A CA 1
ATOM 2513 C C . PRO A 1 319 ? 19.654 9.421 55.300 1.00 44.56 319 PRO A C 1
ATOM 2515 O O . PRO A 1 319 ? 20.830 9.602 55.000 1.00 44.56 319 PRO A O 1
ATOM 2518 N N . GLY A 1 320 ? 18.678 9.411 54.393 1.00 42.47 320 GLY A N 1
ATOM 2519 C CA . GLY A 1 320 ? 18.774 10.086 53.101 1.00 42.47 320 GLY A CA 1
ATOM 2520 C C . GLY A 1 320 ? 19.487 9.326 51.984 1.00 42.47 320 GLY A C 1
ATOM 2521 O O . GLY A 1 320 ? 20.707 9.313 51.887 1.00 42.47 320 GLY A O 1
ATOM 2522 N N . THR A 1 321 ? 18.711 8.835 51.020 1.00 39.53 321 THR A N 1
ATOM 2523 C CA . THR A 1 321 ? 18.824 9.285 49.619 1.00 39.53 321 THR A CA 1
ATOM 2524 C C . THR A 1 321 ? 17.673 8.716 48.796 1.00 39.53 321 THR A C 1
ATOM 2526 O O . THR A 1 321 ? 17.754 7.668 48.164 1.00 39.53 321 THR A O 1
ATOM 2529 N N . ALA A 1 322 ? 16.590 9.490 48.745 1.00 45.84 322 ALA A N 1
ATOM 2530 C CA . ALA A 1 322 ? 15.822 9.594 47.520 1.00 45.84 322 ALA A CA 1
ATOM 2531 C C . ALA A 1 322 ? 16.758 10.157 46.438 1.00 45.84 322 ALA A C 1
ATOM 2533 O O . ALA A 1 322 ? 17.200 11.300 46.532 1.00 45.84 322 ALA A O 1
ATOM 2534 N N . ALA A 1 323 ? 17.080 9.357 45.427 1.00 35.00 323 ALA A N 1
ATOM 2535 C CA . ALA A 1 323 ? 17.615 9.853 44.168 1.00 35.00 323 ALA A CA 1
ATOM 2536 C C . ALA A 1 323 ? 17.265 8.870 43.051 1.00 35.00 323 ALA A C 1
ATOM 2538 O O . ALA A 1 323 ? 17.822 7.781 42.927 1.00 35.00 323 ALA A O 1
ATOM 2539 N N . SER A 1 324 ? 16.323 9.310 42.226 1.00 47.50 324 SER A N 1
ATOM 2540 C CA . SER A 1 324 ? 16.117 8.885 40.850 1.00 47.50 324 SER A CA 1
ATOM 2541 C C . SER A 1 324 ? 17.426 8.503 40.153 1.00 47.50 324 SER A C 1
ATOM 2543 O O . SER A 1 324 ? 18.313 9.343 39.987 1.00 47.50 324 SER A O 1
ATOM 2545 N N . ARG A 1 325 ? 17.512 7.275 39.643 1.00 39.56 325 ARG A N 1
ATOM 2546 C CA . ARG A 1 325 ? 18.478 6.922 38.602 1.00 39.56 325 ARG A CA 1
ATOM 2547 C C . ARG A 1 325 ? 17.769 6.209 37.462 1.00 39.56 325 ARG A C 1
ATOM 2549 O O . ARG A 1 325 ? 17.729 4.990 37.364 1.00 39.56 325 ARG A O 1
ATOM 2556 N N . ALA A 1 326 ? 17.225 7.042 36.580 1.00 40.97 326 ALA A N 1
ATOM 2557 C CA . ALA A 1 326 ? 17.244 6.759 35.158 1.00 40.97 326 ALA A CA 1
ATOM 2558 C C . ALA A 1 326 ? 18.699 6.492 34.729 1.00 40.97 326 ALA A C 1
ATOM 2560 O O . ALA A 1 326 ? 19.610 7.219 35.129 1.00 40.97 326 ALA A O 1
ATOM 2561 N N . GLY A 1 327 ? 18.915 5.452 33.930 1.00 35.19 327 GLY A N 1
ATOM 2562 C CA . GLY A 1 327 ? 20.241 5.109 33.424 1.00 35.19 327 GLY A CA 1
ATOM 2563 C C . GLY A 1 327 ? 20.296 3.687 32.896 1.00 35.19 327 GLY A C 1
ATOM 2564 O O . GLY A 1 327 ? 20.831 2.801 33.551 1.00 35.19 327 GLY A O 1
ATOM 2565 N N . ALA A 1 328 ? 19.723 3.477 31.713 1.00 43.84 328 ALA A N 1
ATOM 2566 C CA . ALA A 1 328 ? 19.928 2.267 30.930 1.00 43.84 328 ALA A CA 1
ATOM 2567 C C . ALA A 1 328 ? 21.430 2.057 30.642 1.00 43.84 328 ALA A C 1
ATOM 2569 O O . ALA A 1 328 ? 22.088 3.009 30.209 1.00 43.84 328 ALA A O 1
ATOM 2570 N N . PRO A 1 329 ? 21.985 0.844 30.805 1.00 45.88 329 PRO A N 1
ATOM 2571 C CA . PRO A 1 329 ? 23.286 0.531 30.247 1.00 45.88 329 PRO A CA 1
ATOM 2572 C C . PRO A 1 329 ? 23.133 0.184 28.764 1.00 45.88 329 PRO A C 1
ATOM 2574 O O . PRO A 1 329 ? 22.593 -0.854 28.384 1.00 45.88 329 PRO A O 1
ATOM 2577 N N . ALA A 1 330 ? 23.642 1.082 27.925 1.00 40.44 330 ALA A N 1
ATOM 2578 C CA . ALA A 1 330 ? 24.072 0.746 26.582 1.00 40.44 330 ALA A CA 1
ATOM 2579 C C . ALA A 1 330 ? 25.231 -0.260 26.668 1.00 40.44 330 ALA A C 1
ATOM 2581 O O . ALA A 1 330 ? 26.249 0.015 27.303 1.00 40.44 330 ALA A O 1
ATOM 2582 N N . HIS A 1 331 ? 25.089 -1.395 25.988 1.00 37.75 331 HIS A N 1
ATOM 2583 C CA . HIS A 1 331 ? 26.211 -2.218 25.562 1.00 37.75 331 HIS A CA 1
ATOM 2584 C C . HIS A 1 331 ? 26.227 -2.272 24.031 1.00 37.75 331 HIS A C 1
ATOM 2586 O O . HIS A 1 331 ? 25.293 -2.796 23.432 1.00 37.75 331 HIS A O 1
ATOM 2592 N N . ALA A 1 332 ? 27.322 -1.713 23.497 1.00 40.34 332 ALA A N 1
ATOM 2593 C CA . ALA A 1 332 ? 27.975 -1.911 22.196 1.00 40.34 332 ALA A CA 1
ATOM 2594 C C . ALA A 1 332 ? 27.137 -1.789 20.911 1.00 40.34 332 ALA A C 1
ATOM 2596 O O . ALA A 1 332 ? 26.430 -2.749 20.537 1.00 40.34 332 ALA A O 1
#

pLDDT: mean 74.41, std 24.65, range [30.95, 98.56]

Foldseek 3Di:
DDDDDDDDDDDDDDDDDDDDDDDDDDDDDDDDDDDDDDDDDDDDDDDDDDDDDDDDDDDDDDDPDDPPPPDDPDPDPDDDDCCVLCVLVVQVVCVVVVVDVDRDPCNVVCVVVHDDDPDDQAQQDDDPDDDDPDDPCRSPHDDDDDPLVVVLCVQCVVPVCLVVDDDDPDDDPVCLVVQDDLVALDDPPDDRGSVSLSSVLVCCCPVVVDDSVVSNVVSVVSSVVVVVVVVVVVVVVVVVCVVVPHDDDDDPVRVVVVVVVVVVVVVVVVVVVVVVVVVVVVVVVVCDDPPPPDDDPPCPPVNVVVVVVVVVVVVVPDDDDDDDDDDDDDDD

Secondary structure (DSSP, 8-state):
-----------PPPPPPPPPPPPPPPPPPPPPP-PPPPPPPPPP-----PPP------------------PPPP--TT----TTTTHHHHHHHHHHTTSSSS--THHHHHHHSPPPP-S-----S----SS-S--TTTTSPPPP--HHHHHHHHHHHH-GGGTTS------SSS-GGGG--TTSS--SSS---HHHHHHHHHHHHHHS---HHHHHHHHHHHHHHHHHHHHHHHHHHHHHHHHTT----S-HHHHHHHHHHHHHHHHHHHHHHHHHHHHHHHHHHHS----S-S------HHHHHHHHHHHHHHHTT---------------

Radius of gyration: 40.83 Å; Cα contacts (8 Å, |Δi|>4): 98; chains: 1; bounding box: 72×96×144 Å

Mean predicted aligned error: 18.91 Å

Nearest PDB structures (foldseek):
  6ywx-assembly1_UU  TM=9.008E-01  e=3.092E-17  Neurospora crassa OR74A
  8d8l-assembly1_U  TM=9.120E-01  e=5.129E-13  Saccharomyces cerevisiae
  8i7o-assembly1_B2  TM=2.034E-01  e=6.629E+00  Mus musculus

Sequence (332 aa):
MSNLDGSPNGTAPPLARPPAPSPARLHPRLPVCTLARPSAPSPGRPLSRRLAQPRTDCSRRAWHSDSRRSTPPSPAMGRYSLAPLRVRSTAKALFDAKRTATLPQWYDIVGDIPAGETLARPVLQAPKVKGAKKASRLFKPLPIVYPEDRLRSDFFGDHPWELARPRLVVEDSGNDAKGYDWSKIQQRGKQLDGESVVQRQMWLMQNRRITKAAAYDQARREFYHHRHLNEIRTRIAREEAIHVGAYFGKGPLEVGVELEDKAWESWKAWANQQIEEEASMRAQMFSGPQNEDAGVSDLTTAEYDDAVTELDSQAAIAPGTAASRAGAPAHA